Protein AF-A0A9P6LSY3-F1 (afdb_monomer)

Foldseek 3Di:
DDPPDPPDPDDPQFEQELPDPVSDVVCDVVNSVVLQVVWADVLLQDDDPVLVVVLVVLVVCVVVVDDPVRSLVVLVVVCVVCVVCNLLSVLLNLQQAADDPWDQQLRLVVSVQVSLVSNADPPQQKDKDAAWDFQPLQLVSQVVVCVVPVDDRDTDTARIFMDGPNQTQAGEGEAIQPDDPVVLVVQVSVRLVSNVSSQVVLVLLVAGHQFYWHYYGQKTFTWGWDDDPPGIYIYGHDDIAHRDNYPVCVNVCSVGHSSSSNSSSVSSRVSSVVSNVSVVVSVVVVVVVVVVCVVPDPDDPPDDPPPVPPDDDDPDDDDPDDDPPVVVVVVVVVVVVPPD

Solvent-accessible surface area (backbone atoms only — not comparable to full-atom values): 19335 Å² total; per-residue (Å²): 139,78,96,81,78,84,76,82,84,72,50,107,69,48,61,48,49,71,85,37,68,74,52,44,68,73,58,37,73,66,55,48,50,59,46,38,60,70,19,44,41,69,70,32,72,48,78,47,71,69,57,49,53,54,42,49,55,56,52,52,48,51,71,74,66,50,50,71,67,54,52,57,54,48,39,59,56,46,36,68,77,37,61,94,47,27,37,59,46,52,31,62,71,57,48,41,77,79,51,63,99,72,53,51,44,67,54,42,52,51,42,54,50,46,37,52,64,53,36,38,59,92,84,42,48,61,45,80,44,75,47,86,38,70,41,63,43,42,31,54,56,34,41,58,46,16,73,74,64,79,46,88,64,68,70,46,74,36,49,22,41,30,25,38,87,85,41,67,52,40,52,36,55,63,39,38,62,88,55,52,72,66,57,53,52,51,47,50,53,51,45,51,52,48,37,49,33,27,34,64,59,33,48,81,49,76,38,79,53,64,79,35,50,48,30,45,39,60,32,31,40,36,29,20,70,43,79,51,92,91,37,30,34,39,28,55,21,54,80,66,38,51,56,33,58,48,78,83,38,44,62,57,21,58,77,66,23,48,47,35,52,50,37,46,41,50,49,53,38,55,47,26,51,54,50,51,51,34,49,53,51,48,54,50,54,51,50,55,50,52,53,55,48,66,76,65,62,71,97,63,87,75,78,72,78,76,66,80,75,70,81,74,86,75,83,80,71,83,79,80,72,76,76,52,74,69,59,54,51,53,56,58,55,63,62,65,77,76,69,130

Nearest PDB structures (foldseek):
  6m62-assembly1_n  TM=2.404E-01  e=4.780E+00  Saccharomyces cerevisiae S288C

Radius of gyration: 25.9 Å; Cα contacts (8 Å, |Δi|>4): 417; chains: 1; bounding box: 67×59×83 Å

pLDDT: mean 77.37, std 19.93, range [23.41, 96.62]

Mean predicted aligned error: 11.98 Å

Sequence (340 aa):
MPCKLLLSIVALSGIWNLYSSDANNSFGPEKYRSAQDLCLLPHLEEKTPSTVALVQKLLDKLKEGSSLSDLLEFTYELQCECPAQRRNINVLQHMPLNGSKAPSEGDVMLVWGSIFKDGLPLDTRLCLHLGEQGCTATTLSKSMLSEAFDTGATTRKCDCLLTVDGIEVGNFEAKRESTSSIDVAVQLRKNAKINKSILLELKKYGIECPPLLNIHGMTAMVVKITEYDDIWAVGKACSSLVLPIVSEDVKFFLENGVFVLFNLLNEYHEYARKTYNAKRLYEYNNRTKAENAAVNADPTPASILEWERVVLHTPTKPTTRKPSLTQELQKLVAVQDDSD

Structure (mmCIF, N/CA/C/O backbone):
data_AF-A0A9P6LSY3-F1
#
_entry.id   AF-A0A9P6LSY3-F1
#
loop_
_atom_site.group_PDB
_atom_site.id
_atom_site.type_symbol
_atom_site.label_atom_id
_atom_site.label_alt_id
_atom_site.label_comp_id
_atom_site.label_asym_id
_atom_site.label_entity_id
_atom_site.label_seq_id
_atom_site.pdbx_PDB_ins_code
_atom_site.Cartn_x
_atom_site.Cartn_y
_atom_site.Cartn_z
_atom_site.occupancy
_atom_site.B_iso_or_equiv
_atom_site.auth_seq_id
_atom_site.auth_comp_id
_atom_site.auth_asym_id
_atom_site.auth_atom_id
_atom_site.pdbx_PDB_model_num
ATOM 1 N N . MET A 1 1 ? -35.548 -28.398 25.320 1.00 24.16 1 MET A N 1
ATOM 2 C CA . MET A 1 1 ? -35.202 -27.186 26.104 1.00 24.16 1 MET A CA 1
ATOM 3 C C . MET A 1 1 ? -33.881 -27.445 26.832 1.00 24.16 1 MET A C 1
ATOM 5 O O . MET A 1 1 ? -33.613 -28.603 27.106 1.00 24.16 1 MET A O 1
ATOM 9 N N . PRO A 1 2 ? -33.000 -26.449 27.009 1.00 31.77 2 PRO A N 1
ATOM 10 C CA . PRO A 1 2 ? -31.900 -26.196 26.078 1.00 31.77 2 PRO A CA 1
ATOM 11 C C . PRO A 1 2 ? -30.506 -26.391 26.705 1.00 31.77 2 PRO A C 1
ATOM 13 O O . PRO A 1 2 ? -30.224 -25.840 27.761 1.00 31.77 2 PRO A O 1
ATOM 16 N N . CYS A 1 3 ? -29.582 -27.034 25.984 1.00 23.41 3 CYS A N 1
ATOM 17 C CA . CYS A 1 3 ? -28.144 -26.788 26.152 1.00 23.41 3 CYS A CA 1
ATOM 18 C C . CYS A 1 3 ? -27.765 -25.547 25.332 1.00 23.41 3 CYS A C 1
ATOM 20 O O . CYS A 1 3 ? -27.161 -25.630 24.267 1.00 23.41 3 CYS A O 1
ATOM 22 N N . LYS A 1 4 ? -28.190 -24.376 25.816 1.00 32.00 4 LYS A N 1
ATOM 23 C CA . LYS A 1 4 ? -27.549 -23.100 25.488 1.00 32.00 4 LYS A CA 1
ATOM 24 C C . LYS A 1 4 ? -26.404 -22.941 26.479 1.00 32.00 4 LYS A C 1
ATOM 26 O O . LYS A 1 4 ? -26.693 -22.827 27.659 1.00 32.00 4 LYS A O 1
ATOM 31 N N . LEU A 1 5 ? -25.166 -22.993 25.992 1.00 26.34 5 LEU A N 1
ATOM 32 C CA . LEU A 1 5 ? -23.952 -22.324 26.495 1.00 26.34 5 LEU A CA 1
ATOM 33 C C . LEU A 1 5 ? -22.719 -23.058 25.927 1.00 26.34 5 LEU A C 1
ATOM 35 O O . LEU A 1 5 ? -22.004 -23.772 26.621 1.00 26.34 5 LEU A O 1
ATOM 39 N N . LEU A 1 6 ? -22.457 -22.872 24.635 1.00 25.78 6 LEU A N 1
ATOM 40 C CA . LEU A 1 6 ? -21.085 -22.883 24.125 1.00 25.78 6 LEU A CA 1
ATOM 41 C C . LEU A 1 6 ? -20.700 -21.409 24.045 1.00 25.78 6 LEU A C 1
ATOM 43 O O . LEU A 1 6 ? -20.884 -20.756 23.023 1.00 25.78 6 LEU A O 1
ATOM 47 N N . LEU A 1 7 ? -20.331 -20.859 25.207 1.00 25.36 7 LEU A N 1
ATOM 48 C CA . LEU A 1 7 ? -19.872 -19.484 25.342 1.00 25.36 7 LEU A CA 1
ATOM 49 C C . LEU A 1 7 ? -18.566 -19.366 24.555 1.00 25.36 7 LEU A C 1
ATOM 51 O O . LEU A 1 7 ? -17.561 -19.996 24.888 1.00 25.36 7 LEU A O 1
ATOM 55 N N . SER A 1 8 ? -18.638 -18.598 23.478 1.00 24.55 8 SER A N 1
ATOM 56 C CA . SER A 1 8 ? -17.587 -18.309 22.519 1.00 24.55 8 SER A CA 1
ATOM 57 C C . SER A 1 8 ? -16.379 -17.651 23.188 1.00 24.55 8 SER A C 1
ATOM 59 O O . SER A 1 8 ? -16.225 -16.435 23.198 1.00 24.55 8 SER A O 1
ATOM 61 N N . ILE A 1 9 ? -15.474 -18.472 23.715 1.00 30.22 9 ILE A N 1
ATOM 62 C CA . ILE A 1 9 ? -14.069 -18.110 23.906 1.00 30.22 9 ILE A CA 1
ATOM 63 C C . ILE A 1 9 ? -13.416 -18.212 22.524 1.00 30.22 9 ILE A C 1
ATOM 65 O O . ILE A 1 9 ? -12.724 -19.179 22.215 1.00 30.22 9 ILE A O 1
ATOM 69 N N . VAL A 1 10 ? -13.686 -17.249 21.643 1.00 26.39 10 VAL A N 1
ATOM 70 C CA . VAL A 1 10 ? -13.056 -17.198 20.318 1.00 26.39 10 VAL A CA 1
ATOM 71 C C . VAL A 1 10 ? -12.110 -16.004 20.280 1.00 26.39 10 VAL A C 1
ATOM 73 O O . VAL A 1 10 ? -12.425 -14.905 19.854 1.00 26.39 10 VAL A O 1
ATOM 76 N N . ALA A 1 11 ? -10.908 -16.286 20.779 1.00 33.00 11 ALA A N 1
ATOM 77 C CA . ALA A 1 11 ? -9.647 -15.692 20.369 1.00 33.00 11 ALA A CA 1
ATOM 78 C C . ALA A 1 11 ? -9.489 -14.160 20.513 1.00 33.00 11 ALA A C 1
ATOM 80 O O . ALA A 1 11 ? -9.509 -13.407 19.537 1.00 33.00 11 ALA A O 1
ATOM 81 N N . LEU A 1 12 ? -8.954 -13.759 21.673 1.00 38.09 12 LEU A N 1
ATOM 82 C CA . LEU A 1 12 ? -8.062 -12.588 21.843 1.00 38.09 12 LEU A CA 1
ATOM 83 C C . LEU A 1 12 ? -6.766 -12.673 20.977 1.00 38.09 12 LEU A C 1
ATOM 85 O O . LEU A 1 12 ? -5.800 -11.941 21.169 1.00 38.09 12 LEU A O 1
ATOM 89 N N . SER A 1 13 ? -6.752 -13.571 19.986 1.00 47.16 13 SER A N 1
ATOM 90 C CA . SER A 1 13 ? -5.726 -13.858 18.985 1.00 47.16 13 SER A CA 1
ATOM 91 C C . SER A 1 13 ? -6.298 -14.076 17.569 1.00 47.16 13 SER A C 1
ATOM 93 O O . SER A 1 13 ? -5.533 -14.438 16.677 1.00 47.16 13 SER A O 1
ATOM 95 N N . GLY A 1 14 ? -7.607 -13.869 17.345 1.00 56.41 14 GLY A N 1
ATOM 96 C CA . GLY A 1 14 ? -8.364 -14.368 16.186 1.00 56.41 14 GLY A CA 1
ATOM 97 C C . GLY A 1 14 ? -8.097 -13.638 14.875 1.00 56.41 14 GLY A C 1
ATOM 98 O O . GLY A 1 14 ? -8.972 -12.943 14.367 1.00 56.41 14 GLY A O 1
ATOM 99 N N . ILE A 1 15 ? -6.874 -13.748 14.366 1.00 57.16 15 ILE A N 1
ATOM 100 C CA . ILE A 1 15 ? -6.579 -13.534 12.956 1.00 57.16 15 ILE A CA 1
ATOM 101 C C . ILE A 1 15 ? -6.412 -14.902 12.323 1.00 57.16 15 ILE A C 1
ATOM 103 O O . ILE A 1 15 ? -5.476 -15.636 12.651 1.00 57.16 15 ILE A O 1
ATOM 107 N N . TRP A 1 16 ? -7.312 -15.224 11.408 1.00 59.59 16 TRP A N 1
ATOM 108 C CA . TRP A 1 16 ? -7.182 -16.371 10.544 1.00 59.59 16 TRP A CA 1
ATOM 109 C C . TRP A 1 16 ? -6.247 -16.043 9.393 1.00 59.59 16 TRP A C 1
ATOM 111 O O . TRP A 1 16 ? -6.527 -15.216 8.524 1.00 59.59 16 TRP A O 1
ATOM 121 N N . ASN A 1 17 ? -5.091 -16.691 9.427 1.00 65.12 17 ASN A N 1
ATOM 122 C CA . ASN A 1 17 ? -4.094 -16.573 8.387 1.00 65.12 17 ASN A CA 1
ATOM 123 C C . ASN A 1 17 ? -4.459 -17.531 7.244 1.00 65.12 17 ASN A C 1
ATOM 125 O O . ASN A 1 17 ? -4.178 -18.724 7.358 1.00 65.12 17 ASN A O 1
ATOM 129 N N . LEU A 1 18 ? -5.027 -17.019 6.144 1.00 60.34 18 LEU A N 1
ATOM 130 C CA . LEU A 1 18 ? -5.431 -17.831 4.979 1.00 60.34 18 LEU A CA 1
ATOM 131 C C . LEU A 1 18 ? -4.240 -18.498 4.258 1.00 60.34 18 LEU A C 1
ATOM 133 O O . LEU A 1 18 ? -4.411 -19.325 3.360 1.00 60.34 18 LEU A O 1
ATOM 137 N N . TYR A 1 19 ? -3.018 -18.167 4.669 1.00 63.66 19 TYR A N 1
ATOM 138 C CA . TYR A 1 19 ? -1.778 -18.744 4.166 1.00 63.66 19 TYR A CA 1
ATOM 139 C C . TYR A 1 19 ? -1.307 -19.966 4.976 1.00 63.66 19 TYR A C 1
ATOM 141 O O . TYR A 1 19 ? -0.320 -20.595 4.607 1.00 63.66 19 TYR A O 1
ATOM 149 N N . SER A 1 20 ? -1.965 -20.305 6.092 1.00 68.19 20 SER A N 1
ATOM 150 C CA . SER A 1 20 ? -1.599 -21.447 6.939 1.00 68.19 20 SER A CA 1
ATOM 151 C C . SER A 1 20 ? -2.435 -22.676 6.592 1.00 68.19 20 SER A C 1
ATOM 153 O O . SER A 1 20 ? -3.652 -22.657 6.750 1.00 68.19 20 SER A O 1
ATOM 155 N N . SER A 1 21 ? -1.779 -23.768 6.189 1.00 67.06 21 SER A N 1
ATOM 156 C CA . SER A 1 21 ? -2.434 -25.058 5.916 1.00 67.06 21 SER A CA 1
ATOM 157 C C . SER A 1 21 ? -3.263 -25.558 7.101 1.00 67.06 21 SER A C 1
ATOM 159 O O . SER A 1 21 ? -4.410 -25.960 6.929 1.00 67.06 21 SER A O 1
ATOM 161 N N . ASP A 1 22 ? -2.707 -25.478 8.310 1.00 67.75 22 ASP A N 1
ATOM 162 C CA . ASP A 1 22 ? -3.343 -25.986 9.531 1.00 67.75 22 ASP A CA 1
ATOM 163 C C . ASP A 1 22 ? -4.582 -25.168 9.905 1.00 67.75 22 ASP A C 1
ATOM 165 O O . ASP A 1 22 ? -5.608 -25.724 10.310 1.00 67.75 22 ASP A O 1
ATOM 169 N N . ALA A 1 23 ? -4.504 -23.845 9.710 1.00 66.50 23 ALA A N 1
ATOM 170 C CA . ALA A 1 23 ? -5.662 -22.975 9.820 1.00 66.50 23 ALA A CA 1
ATOM 171 C C . ALA A 1 23 ? -6.695 -23.390 8.763 1.00 66.50 23 ALA A C 1
ATOM 173 O O . ALA A 1 23 ? -7.798 -23.790 9.102 1.00 66.50 23 ALA A O 1
ATOM 174 N N . ASN A 1 24 ? -6.335 -23.438 7.485 1.00 65.12 24 ASN A N 1
ATOM 175 C CA . ASN A 1 24 ? -7.279 -23.739 6.403 1.00 65.12 24 ASN A CA 1
ATOM 176 C C . ASN A 1 24 ? -8.039 -25.067 6.600 1.00 65.12 24 ASN A C 1
ATOM 178 O O . ASN A 1 24 ? -9.248 -25.112 6.373 1.00 65.12 24 ASN A O 1
ATOM 182 N N . ASN A 1 25 ? -7.377 -26.107 7.119 1.00 69.31 25 ASN A N 1
ATOM 183 C CA . ASN A 1 25 ? -8.006 -27.394 7.439 1.00 69.31 25 ASN A CA 1
ATOM 184 C C . ASN A 1 25 ? -9.109 -27.284 8.506 1.00 69.31 25 ASN A C 1
ATOM 186 O O . ASN A 1 25 ? -10.135 -27.953 8.409 1.00 69.31 25 ASN A O 1
ATOM 190 N N . SER A 1 26 ? -8.917 -26.426 9.509 1.00 71.06 26 SER A N 1
ATOM 191 C CA . SER A 1 26 ? -9.869 -26.229 10.612 1.00 71.06 26 SER A CA 1
ATOM 192 C C . SER A 1 26 ? -11.011 -25.271 10.252 1.00 71.06 26 SER A C 1
ATOM 194 O O . SER A 1 26 ? -12.055 -25.284 10.899 1.00 71.06 26 SER A O 1
ATOM 196 N N . PHE A 1 27 ? -10.818 -24.424 9.235 1.00 75.44 27 PHE A N 1
ATOM 197 C CA . PHE A 1 27 ? -11.804 -23.417 8.828 1.00 75.44 27 PHE A CA 1
ATOM 198 C C . PHE A 1 27 ? -12.917 -24.003 7.962 1.00 75.44 27 PHE A C 1
ATOM 200 O O . PHE A 1 27 ? -14.026 -23.472 7.911 1.00 75.44 27 PHE A O 1
ATOM 207 N N . GLY A 1 28 ? -12.606 -25.107 7.286 1.00 80.19 28 GLY A N 1
ATOM 208 C CA . GLY A 1 28 ? -13.439 -25.676 6.244 1.00 80.19 28 GLY A CA 1
ATOM 209 C C . GLY A 1 28 ? -13.239 -24.957 4.900 1.00 80.19 28 GLY A C 1
ATOM 210 O O . GLY A 1 28 ? -13.032 -23.741 4.852 1.00 80.19 28 GLY A O 1
ATOM 211 N N . PRO A 1 29 ? -13.314 -25.695 3.780 1.00 82.06 29 PRO A N 1
ATOM 212 C CA . PRO A 1 29 ? -12.995 -25.171 2.451 1.00 82.06 29 PRO A CA 1
ATOM 213 C C . PRO A 1 29 ? -13.970 -24.089 1.968 1.00 82.06 29 PRO A C 1
ATOM 215 O O . PRO A 1 29 ? -13.572 -23.205 1.217 1.00 82.06 29 PRO A O 1
ATOM 218 N N . GLU A 1 30 ? -15.234 -24.141 2.390 1.00 86.44 30 GLU A N 1
ATOM 219 C CA . GLU A 1 30 ? -16.253 -23.159 2.004 1.00 86.44 30 GLU A CA 1
ATOM 220 C C . GLU A 1 30 ? -15.997 -21.797 2.656 1.00 86.44 30 GLU A C 1
ATOM 222 O O . GLU A 1 30 ? -15.836 -20.803 1.954 1.00 86.44 30 GLU A O 1
ATOM 227 N N . LYS A 1 31 ? -15.849 -21.760 3.988 1.00 83.81 31 LYS A N 1
ATOM 228 C CA . LYS A 1 31 ? -15.528 -20.525 4.719 1.00 83.81 31 LYS A CA 1
ATOM 229 C C . LYS A 1 31 ? -14.202 -19.930 4.263 1.00 83.81 31 LYS A C 1
ATOM 231 O O . LYS A 1 31 ? -14.090 -18.716 4.136 1.00 83.81 31 LYS A O 1
ATOM 236 N N . TYR A 1 32 ? -13.216 -20.783 3.977 1.00 81.00 32 TYR A N 1
ATOM 237 C CA . TYR A 1 32 ? -11.932 -20.363 3.421 1.00 81.00 32 TYR A CA 1
ATOM 238 C C . TYR A 1 32 ? -12.092 -19.573 2.121 1.00 81.00 32 TYR A C 1
ATOM 240 O O . TYR A 1 32 ? -11.543 -18.479 2.016 1.00 81.00 32 TYR A O 1
ATOM 248 N N . ARG A 1 33 ? -12.873 -20.095 1.166 1.00 86.31 33 ARG A N 1
ATOM 249 C CA . ARG A 1 33 ? -13.134 -19.413 -0.109 1.00 86.31 33 ARG A CA 1
ATOM 250 C C . ARG A 1 33 ? -13.882 -18.101 0.104 1.00 86.31 33 ARG A C 1
ATOM 252 O O . ARG A 1 33 ? -13.415 -17.076 -0.366 1.00 86.31 33 ARG A O 1
ATOM 259 N N . SER A 1 34 ? -14.948 -18.106 0.903 1.00 88.38 34 SER A N 1
ATOM 260 C CA . SER A 1 34 ? -15.715 -16.889 1.201 1.00 88.38 34 SER A CA 1
ATOM 261 C C . SER A 1 34 ? -14.855 -15.790 1.839 1.00 88.38 34 SER A C 1
ATOM 263 O O . SER A 1 34 ? -14.936 -14.630 1.447 1.00 88.38 34 SER A O 1
ATOM 265 N N . ALA A 1 35 ? -13.994 -16.143 2.798 1.00 85.62 35 ALA A N 1
ATOM 266 C CA . ALA A 1 35 ? -13.074 -15.193 3.419 1.00 85.62 35 ALA A CA 1
ATOM 267 C C . ALA A 1 35 ? -11.990 -14.707 2.443 1.00 85.62 35 ALA A C 1
ATOM 269 O O . ALA A 1 35 ? -11.605 -13.539 2.483 1.00 85.62 35 ALA A O 1
ATOM 270 N N . GLN A 1 36 ? -11.503 -15.584 1.561 1.00 87.25 36 GLN A N 1
ATOM 271 C CA . GLN A 1 36 ? -10.555 -15.219 0.513 1.00 87.25 36 GLN A CA 1
ATOM 272 C C . GLN A 1 36 ? -11.172 -14.220 -0.471 1.00 87.25 36 GLN A C 1
ATOM 274 O O . GLN A 1 36 ? -10.529 -13.219 -0.779 1.00 87.25 36 GLN A O 1
ATOM 279 N N . ASP A 1 37 ? -12.413 -14.445 -0.898 1.00 90.81 37 ASP A N 1
ATOM 280 C CA . ASP A 1 37 ? -13.116 -13.577 -1.845 1.00 90.81 37 ASP A CA 1
ATOM 281 C C . ASP A 1 37 ? -13.307 -12.156 -1.288 1.00 90.81 37 ASP A C 1
ATOM 283 O O . ASP A 1 37 ? -13.154 -11.180 -2.018 1.00 90.81 37 ASP A O 1
ATOM 287 N N . LEU A 1 38 ? -13.535 -12.008 0.023 1.00 91.44 38 LEU A N 1
ATOM 288 C CA . LEU A 1 38 ? -13.615 -10.695 0.684 1.00 91.44 38 LEU A CA 1
ATOM 289 C C . LEU A 1 38 ? -12.272 -9.954 0.758 1.00 91.44 38 LEU A C 1
ATOM 291 O O . LEU A 1 38 ? -12.240 -8.719 0.873 1.00 91.44 38 LEU A O 1
ATOM 295 N N . CYS A 1 39 ? -11.162 -10.695 0.729 1.00 92.94 39 CYS A N 1
ATOM 296 C CA . CYS A 1 39 ? -9.825 -10.119 0.703 1.00 92.94 39 CYS A CA 1
ATOM 297 C C . CYS A 1 39 ? -9.440 -9.603 -0.689 1.00 92.94 39 CYS A C 1
ATOM 299 O O . CYS A 1 39 ? -8.605 -8.702 -0.758 1.00 92.94 39 CYS A O 1
ATOM 301 N N . LEU A 1 40 ? -10.029 -10.137 -1.764 1.00 94.44 40 LEU A N 1
ATOM 302 C CA . LEU A 1 40 ? -9.688 -9.760 -3.135 1.00 94.44 40 LEU A CA 1
ATOM 303 C C . LEU A 1 40 ? -10.069 -8.307 -3.440 1.00 94.44 40 LEU A C 1
ATOM 305 O O . LEU A 1 40 ? -11.126 -7.814 -3.048 1.00 94.44 40 LEU A O 1
ATOM 309 N N . LEU A 1 41 ? -9.201 -7.641 -4.196 1.00 96.19 41 LEU A N 1
ATOM 310 C CA . LEU A 1 41 ? -9.395 -6.310 -4.762 1.00 96.19 41 LEU A CA 1
ATOM 311 C C . LEU A 1 41 ? -9.129 -6.392 -6.273 1.00 96.19 41 LEU A C 1
ATOM 313 O O . LEU A 1 41 ? -8.042 -6.029 -6.728 1.00 96.19 41 LEU A O 1
ATOM 317 N N . PRO A 1 42 ? -10.094 -6.908 -7.061 1.00 94.88 42 PRO A N 1
ATOM 318 C CA . PRO A 1 42 ? -9.897 -7.181 -8.486 1.00 94.88 42 PRO A CA 1
ATOM 319 C C . PRO A 1 42 ? -9.518 -5.940 -9.297 1.00 94.88 42 PRO A C 1
ATOM 321 O O . PRO A 1 42 ? -8.771 -6.039 -10.268 1.00 94.88 42 PRO A O 1
ATOM 324 N N . HIS A 1 43 ? -9.974 -4.761 -8.864 1.00 95.62 43 HIS A N 1
ATOM 325 C CA . HIS A 1 43 ? -9.668 -3.490 -9.516 1.00 95.62 43 HIS A CA 1
ATOM 326 C C . HIS A 1 43 ? -8.175 -3.146 -9.495 1.00 95.62 43 HIS A C 1
ATOM 328 O O . HIS A 1 43 ? -7.716 -2.366 -10.324 1.00 95.62 43 HIS A O 1
ATOM 334 N N . LEU A 1 44 ? -7.387 -3.751 -8.597 1.00 96.38 44 LEU A N 1
ATOM 335 C CA . LEU A 1 44 ? -5.933 -3.601 -8.621 1.00 96.38 44 LEU A CA 1
ATOM 336 C C . LEU A 1 44 ? -5.311 -4.244 -9.867 1.00 96.38 44 LEU A C 1
ATOM 338 O O . LEU A 1 44 ? -4.297 -3.758 -10.352 1.00 96.38 44 LEU A O 1
ATOM 342 N N . GLU A 1 45 ? -5.923 -5.280 -10.435 1.00 95.50 45 GLU A N 1
ATOM 343 C CA . GLU A 1 45 ? -5.411 -5.987 -11.617 1.00 95.50 45 GLU A CA 1
ATOM 344 C C . GLU A 1 45 ? -6.004 -5.458 -12.935 1.00 95.50 45 GLU A C 1
ATOM 346 O O . GLU A 1 45 ? -5.653 -5.932 -14.019 1.00 95.50 45 GLU A O 1
ATOM 351 N N . GLU A 1 46 ? -6.880 -4.452 -12.871 1.00 95.25 46 GLU A N 1
ATOM 352 C CA . GLU A 1 46 ? -7.523 -3.881 -14.050 1.00 95.25 46 GLU A CA 1
ATOM 353 C C . GLU A 1 46 ? -6.533 -3.130 -14.949 1.00 95.25 46 GLU A C 1
ATOM 355 O O . GLU A 1 46 ? -5.794 -2.232 -14.532 1.00 95.25 46 GLU A O 1
ATOM 360 N N . LYS A 1 47 ? -6.566 -3.463 -16.241 1.00 94.62 47 LYS A N 1
ATOM 361 C CA . LYS A 1 47 ? -5.769 -2.796 -17.271 1.00 94.62 47 LYS A CA 1
ATOM 362 C C . LYS A 1 47 ? -6.593 -1.691 -17.923 1.00 94.62 47 LYS A C 1
ATOM 364 O O . LYS A 1 47 ? -7.408 -1.951 -18.805 1.00 94.62 47 LYS A O 1
ATOM 369 N N . THR A 1 48 ? -6.370 -0.445 -17.509 1.00 92.62 48 THR A N 1
ATOM 370 C CA . THR A 1 48 ? -7.045 0.702 -18.137 1.00 92.62 48 THR A CA 1
ATOM 371 C C . THR A 1 48 ? -6.489 0.969 -19.544 1.00 92.62 48 THR A C 1
ATOM 373 O O . THR A 1 48 ? -5.291 0.766 -19.771 1.00 92.62 48 THR A O 1
ATOM 376 N N . PRO A 1 49 ? -7.294 1.492 -20.490 1.00 93.88 49 PRO A N 1
ATOM 377 C CA . PRO A 1 49 ? -6.809 1.829 -21.831 1.00 93.88 49 PRO A CA 1
ATOM 378 C C . PRO A 1 49 ? -5.608 2.784 -21.825 1.00 93.88 49 PRO A C 1
ATOM 380 O O . PRO A 1 49 ? -4.674 2.607 -22.606 1.00 93.88 49 PRO A O 1
ATOM 383 N N . SER A 1 50 ? -5.590 3.763 -20.911 1.00 91.69 50 SER A N 1
ATOM 384 C CA . SER A 1 50 ? -4.471 4.701 -20.768 1.00 91.69 50 SER A 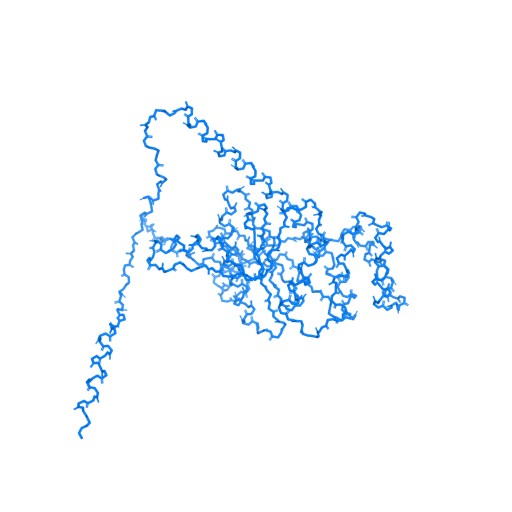CA 1
ATOM 385 C C . SER A 1 50 ? -3.188 4.017 -20.312 1.00 91.69 50 SER A C 1
ATOM 387 O O . SER A 1 50 ? -2.120 4.304 -20.851 1.00 91.69 50 SER A O 1
ATOM 389 N N . THR A 1 51 ? -3.275 3.095 -19.349 1.00 92.06 51 THR A N 1
ATOM 390 C CA . THR A 1 51 ? -2.094 2.366 -18.879 1.00 92.06 51 THR A CA 1
ATOM 391 C C . THR A 1 51 ? -1.618 1.377 -19.935 1.00 92.06 51 THR A C 1
ATOM 393 O O . THR A 1 51 ? -0.419 1.272 -20.156 1.00 92.06 51 THR A O 1
ATOM 396 N N . VAL A 1 52 ? -2.530 0.702 -20.645 1.00 94.88 52 VAL A N 1
ATOM 397 C CA . VAL A 1 52 ? -2.171 -0.212 -21.743 1.00 94.88 52 VAL A CA 1
ATOM 398 C C . VAL A 1 52 ? -1.430 0.535 -22.847 1.00 94.88 52 VAL A C 1
ATOM 400 O O . VAL A 1 52 ? -0.385 0.068 -23.288 1.00 94.88 52 VAL A O 1
ATOM 403 N N . ALA A 1 53 ? -1.912 1.714 -23.248 1.00 94.31 53 ALA A N 1
ATOM 404 C CA . ALA A 1 53 ? -1.240 2.534 -24.253 1.00 94.31 53 ALA A CA 1
ATOM 405 C C . ALA A 1 53 ? 0.167 2.970 -23.804 1.00 94.31 53 ALA A C 1
ATOM 407 O O . ALA A 1 53 ? 1.113 2.883 -24.584 1.00 94.31 53 ALA A O 1
ATOM 408 N N . LEU A 1 54 ? 0.321 3.396 -22.544 1.00 94.56 54 LEU A N 1
ATOM 409 C CA . LEU A 1 54 ? 1.623 3.759 -21.974 1.00 94.56 54 LEU A CA 1
ATOM 410 C C . LEU A 1 54 ? 2.590 2.565 -21.952 1.00 94.56 54 LEU A C 1
ATOM 412 O O . LEU A 1 54 ? 3.732 2.679 -22.391 1.00 94.56 54 LEU A O 1
ATOM 416 N N . VAL A 1 55 ? 2.126 1.414 -21.466 1.00 94.31 55 VAL A N 1
ATOM 417 C CA . VAL A 1 55 ? 2.918 0.181 -21.397 1.00 94.31 55 VAL A CA 1
ATOM 418 C C . VAL A 1 55 ? 3.318 -0.291 -22.787 1.00 94.31 55 VAL A C 1
ATOM 420 O O . VAL A 1 55 ? 4.461 -0.691 -22.980 1.00 94.31 55 VAL A O 1
ATOM 423 N N . GLN A 1 56 ? 2.423 -0.189 -23.770 1.00 95.75 56 GLN A N 1
ATOM 424 C CA . GLN A 1 56 ? 2.724 -0.575 -25.143 1.00 95.75 56 GLN A CA 1
ATOM 425 C C . GLN A 1 56 ? 3.878 0.254 -25.722 1.00 95.75 56 GLN A C 1
ATOM 427 O O . GLN A 1 56 ? 4.797 -0.328 -26.289 1.00 95.75 56 GLN A O 1
ATOM 432 N N . LYS A 1 57 ? 3.901 1.575 -25.486 1.00 94.88 57 LYS A N 1
ATOM 433 C CA . LYS A 1 57 ? 5.027 2.437 -25.893 1.00 94.88 57 LYS A CA 1
ATOM 434 C C . LYS A 1 57 ? 6.357 1.988 -25.277 1.00 94.88 57 LYS A C 1
ATOM 436 O O . LYS A 1 57 ? 7.363 1.915 -25.974 1.00 94.88 57 LYS A O 1
ATOM 441 N N . LEU A 1 58 ? 6.362 1.654 -23.984 1.00 93.31 58 LEU A N 1
ATOM 442 C CA . LEU A 1 58 ? 7.560 1.167 -23.284 1.00 93.31 58 LEU A CA 1
ATOM 443 C C . LEU A 1 58 ? 8.017 -0.204 -23.810 1.00 93.31 58 LEU A C 1
ATOM 445 O O . LEU A 1 58 ? 9.210 -0.437 -23.997 1.00 93.31 58 LEU A O 1
ATOM 449 N N . LEU A 1 59 ? 7.075 -1.110 -24.082 1.00 93.69 59 LEU A N 1
ATOM 450 C CA . LEU A 1 59 ? 7.369 -2.428 -24.644 1.00 93.69 59 LEU A CA 1
ATOM 451 C C . LEU A 1 59 ? 7.899 -2.339 -26.076 1.00 93.69 59 LEU A C 1
ATOM 453 O O . LEU A 1 59 ? 8.799 -3.096 -26.432 1.00 93.69 59 LEU A O 1
ATOM 457 N N . ASP A 1 60 ? 7.371 -1.434 -26.897 1.00 94.31 60 ASP A N 1
ATOM 458 C CA . ASP A 1 60 ? 7.872 -1.228 -28.256 1.00 94.31 60 ASP A CA 1
ATOM 459 C C . ASP A 1 60 ? 9.288 -0.648 -28.233 1.00 94.31 60 ASP A C 1
ATOM 461 O O . ASP A 1 60 ? 10.153 -1.154 -28.947 1.00 94.31 60 ASP A O 1
ATOM 465 N N . LYS A 1 61 ? 9.579 0.267 -27.297 1.00 92.62 61 LYS A N 1
ATOM 466 C CA . LYS A 1 61 ? 10.943 0.760 -27.075 1.00 92.62 61 LYS A CA 1
ATOM 467 C C . LYS A 1 61 ? 11.924 -0.359 -26.710 1.00 92.62 61 LYS A C 1
ATOM 469 O O . LYS A 1 61 ? 13.045 -0.388 -27.216 1.00 92.62 61 LYS A O 1
ATOM 474 N N . LEU A 1 62 ? 11.503 -1.319 -25.883 1.00 89.06 62 LEU A N 1
ATOM 475 C CA . LEU A 1 62 ? 12.306 -2.505 -25.559 1.00 89.06 62 LEU A CA 1
ATOM 476 C C . LEU A 1 62 ? 12.528 -3.426 -26.770 1.00 89.06 62 LEU A C 1
ATOM 478 O O . LEU A 1 62 ? 13.615 -3.980 -26.926 1.00 89.06 62 LEU A O 1
ATOM 482 N N . LYS A 1 63 ? 11.527 -3.594 -27.645 1.00 89.69 63 LYS A N 1
ATOM 483 C CA . LYS A 1 63 ? 11.648 -4.428 -28.859 1.00 89.69 63 LYS A CA 1
ATOM 484 C C . LYS A 1 63 ? 12.650 -3.873 -29.869 1.00 89.69 63 LYS A C 1
ATOM 486 O O . LYS A 1 63 ? 13.227 -4.656 -30.617 1.00 89.69 63 LYS A O 1
ATOM 491 N N . GLU A 1 64 ? 12.877 -2.562 -29.875 1.00 91.06 64 GLU A N 1
ATOM 492 C CA . GLU A 1 64 ? 13.916 -1.911 -30.689 1.00 91.06 64 GLU A CA 1
ATOM 493 C C . GLU A 1 64 ? 15.346 -2.298 -30.262 1.00 91.06 64 GLU A C 1
ATOM 495 O O . GLU A 1 64 ? 16.307 -1.920 -30.927 1.00 91.06 64 GLU A O 1
ATOM 500 N N . GLY A 1 65 ? 15.507 -3.055 -29.169 1.00 84.19 65 GLY A N 1
ATOM 501 C CA . GLY A 1 65 ? 16.814 -3.389 -28.605 1.00 84.19 65 GLY A CA 1
ATOM 502 C C . GLY A 1 65 ? 17.418 -2.248 -27.788 1.00 84.19 65 GLY A C 1
ATOM 503 O O . GLY A 1 65 ? 18.621 -2.258 -27.535 1.00 84.19 65 GLY A O 1
ATOM 504 N N . SER A 1 66 ? 16.594 -1.271 -27.388 1.00 84.31 66 SER A N 1
ATOM 505 C CA . SER A 1 66 ? 17.006 -0.148 -26.546 1.00 84.31 66 SER A CA 1
ATOM 506 C C . SER A 1 66 ? 17.611 -0.649 -25.239 1.00 84.31 66 SER A C 1
ATOM 508 O O . SER A 1 66 ? 17.106 -1.594 -24.624 1.00 84.31 66 SER A O 1
ATOM 510 N N . SER A 1 67 ? 18.682 0.004 -24.793 1.00 85.38 67 SER A N 1
ATOM 511 C CA . SER A 1 67 ? 19.243 -0.273 -23.480 1.00 85.38 67 SER A CA 1
ATOM 512 C C . SER A 1 67 ? 18.282 0.180 -22.378 1.00 85.38 67 SER A C 1
ATOM 514 O O . SER A 1 67 ? 17.339 0.945 -22.585 1.00 85.38 67 SER A O 1
ATOM 516 N N . LEU A 1 68 ? 18.548 -0.270 -21.158 1.00 81.75 68 LEU A N 1
ATOM 517 C CA . LEU A 1 68 ? 17.789 0.151 -19.988 1.00 81.75 68 LEU A CA 1
ATOM 518 C C . LEU A 1 68 ? 17.904 1.655 -19.710 1.00 81.75 68 LEU A C 1
ATOM 520 O O . LEU A 1 68 ? 16.938 2.277 -19.272 1.00 81.75 68 LEU A O 1
ATOM 524 N N . SER A 1 69 ? 19.076 2.233 -19.988 1.00 84.44 69 SER A N 1
ATOM 525 C CA . SER A 1 69 ? 19.297 3.676 -19.885 1.00 84.44 69 SER A CA 1
ATOM 526 C C . SER A 1 69 ? 18.403 4.423 -20.868 1.00 84.44 69 SER A C 1
ATOM 528 O O . SER A 1 69 ? 17.746 5.381 -20.476 1.00 84.44 69 SER A O 1
ATOM 530 N N . ASP A 1 70 ? 18.307 3.931 -22.104 1.00 87.69 70 ASP A N 1
ATOM 531 C CA . ASP A 1 70 ? 17.456 4.527 -23.137 1.00 87.69 70 ASP A CA 1
ATOM 532 C C . ASP A 1 70 ? 15.972 4.423 -22.759 1.00 87.69 70 ASP A C 1
ATOM 534 O O . ASP A 1 70 ? 15.198 5.340 -23.014 1.00 87.69 70 ASP A O 1
ATOM 538 N N . LEU A 1 71 ? 15.559 3.321 -22.119 1.00 87.75 71 LEU A N 1
ATOM 539 C CA . LEU A 1 71 ? 14.189 3.168 -21.625 1.00 87.75 71 LEU A CA 1
ATOM 540 C C . LEU A 1 71 ? 13.878 4.168 -20.504 1.00 87.75 71 LEU A C 1
ATOM 542 O O . LEU A 1 71 ? 12.800 4.762 -20.496 1.00 87.75 71 LEU A O 1
ATOM 546 N N . LEU A 1 72 ? 14.806 4.359 -19.562 1.00 86.69 72 LEU A N 1
ATOM 547 C CA . LEU A 1 72 ? 14.661 5.347 -18.493 1.00 86.69 72 LEU A CA 1
ATOM 548 C C . LEU A 1 72 ? 14.651 6.771 -19.047 1.00 86.69 72 LEU A C 1
ATOM 550 O O . LEU A 1 72 ? 13.829 7.577 -18.618 1.00 86.69 72 LEU A O 1
ATOM 554 N N . GLU A 1 73 ? 15.497 7.076 -20.026 1.00 89.19 73 GLU A N 1
ATOM 555 C CA . GLU A 1 73 ? 15.489 8.371 -20.703 1.00 89.19 73 GLU A CA 1
ATOM 556 C C . GLU A 1 73 ? 14.157 8.611 -21.424 1.00 89.19 73 GLU A C 1
ATOM 558 O O . GLU A 1 73 ? 13.523 9.652 -21.243 1.00 89.19 73 GLU A O 1
ATOM 563 N N . PHE A 1 74 ? 13.647 7.587 -22.110 1.00 92.88 74 PHE A N 1
ATOM 564 C CA . PHE A 1 74 ? 12.343 7.619 -22.766 1.00 92.88 74 PHE A CA 1
ATOM 565 C C . PHE A 1 74 ? 11.185 7.889 -21.789 1.00 92.88 74 PHE A C 1
ATOM 567 O O . PHE A 1 74 ? 10.179 8.491 -22.169 1.00 92.88 74 PHE A O 1
ATOM 574 N N . THR A 1 75 ? 11.313 7.536 -20.501 1.00 91.69 75 THR A N 1
ATOM 575 C CA . THR A 1 75 ? 10.290 7.917 -19.511 1.00 91.69 75 THR A CA 1
ATOM 576 C C . THR A 1 75 ? 10.142 9.435 -19.369 1.00 91.69 75 THR A C 1
ATOM 578 O O . THR A 1 75 ? 9.021 9.901 -19.173 1.00 91.69 75 THR A O 1
ATOM 581 N N . TYR A 1 76 ? 11.208 10.227 -19.530 1.00 90.25 76 TYR A N 1
ATOM 582 C CA . TYR A 1 76 ? 11.109 11.691 -19.488 1.00 90.25 76 TYR A CA 1
ATOM 583 C C . TYR A 1 76 ? 10.341 12.250 -20.689 1.00 90.25 76 TYR A C 1
ATOM 585 O O . TYR A 1 76 ? 9.531 13.164 -20.529 1.00 90.25 76 TYR A O 1
ATOM 593 N N . GLU A 1 77 ? 10.526 11.671 -21.877 1.00 91.81 77 GLU A N 1
ATOM 594 C CA . GLU A 1 77 ? 9.737 12.026 -23.063 1.00 91.81 77 GLU A CA 1
ATOM 595 C C . GLU A 1 77 ? 8.249 11.729 -22.824 1.00 91.81 77 GLU A C 1
ATOM 597 O O . GLU A 1 77 ? 7.383 12.592 -23.007 1.00 91.81 77 GLU A O 1
ATOM 602 N N . LEU A 1 78 ? 7.943 10.547 -22.280 1.00 93.12 78 LEU A N 1
ATOM 603 C CA . LEU A 1 78 ? 6.573 10.144 -21.964 1.00 93.12 78 LEU A CA 1
ATOM 604 C C . LEU A 1 78 ? 5.902 11.044 -20.914 1.00 93.12 78 LEU A C 1
ATOM 606 O O . LEU A 1 78 ? 4.691 11.262 -20.987 1.00 93.12 78 LEU A O 1
ATOM 610 N N . GLN A 1 79 ? 6.646 11.603 -19.953 1.00 91.06 79 GLN A N 1
ATOM 611 C CA . GLN A 1 79 ? 6.104 12.558 -18.969 1.00 91.06 79 GLN A CA 1
ATOM 612 C C . GLN A 1 79 ? 5.590 13.856 -19.612 1.00 91.06 79 GLN A C 1
ATOM 614 O O . GLN A 1 79 ? 4.700 14.518 -19.051 1.00 91.06 79 GLN A O 1
ATOM 619 N N . CYS A 1 80 ? 6.160 14.235 -20.758 1.00 89.94 80 CYS A N 1
ATOM 620 C CA . CYS A 1 80 ? 5.721 15.371 -21.561 1.00 89.94 80 CYS A CA 1
ATOM 621 C C . CYS A 1 80 ? 4.506 15.005 -22.419 1.00 89.94 80 CYS A C 1
ATOM 623 O O . CYS A 1 80 ? 3.540 15.765 -22.454 1.00 89.94 80 CYS A O 1
ATOM 625 N N . GLU A 1 81 ? 4.518 13.830 -23.052 1.00 91.31 81 GLU A N 1
ATOM 626 C CA . GLU A 1 81 ? 3.415 13.361 -23.902 1.00 91.31 81 GLU A CA 1
ATOM 627 C C . GLU A 1 81 ? 2.143 13.015 -23.118 1.00 91.31 81 GLU A C 1
ATOM 629 O O . GLU A 1 81 ? 1.028 13.198 -23.606 1.00 91.31 81 GLU A O 1
ATOM 634 N N . CYS A 1 82 ? 2.302 12.484 -21.905 1.00 90.94 82 CYS A N 1
ATOM 635 C CA . CYS A 1 82 ? 1.219 11.946 -21.086 1.00 90.94 82 CYS A CA 1
ATOM 636 C C . CYS A 1 82 ? 1.166 12.647 -19.716 1.00 90.94 82 CYS A C 1
ATOM 638 O O . CYS A 1 82 ? 1.354 11.996 -18.684 1.00 90.94 82 CYS A O 1
ATOM 640 N N . PRO A 1 83 ? 0.873 13.963 -19.648 1.00 88.56 83 PRO A N 1
ATOM 641 C CA . PRO A 1 83 ? 0.945 14.732 -18.401 1.00 88.56 83 PRO A CA 1
ATOM 642 C C . PRO A 1 83 ? 0.011 14.196 -17.306 1.00 88.56 83 PRO A C 1
ATOM 644 O O . PRO A 1 83 ? 0.359 14.237 -16.127 1.00 88.56 83 PRO A O 1
ATOM 647 N N . ALA A 1 84 ? -1.136 13.623 -17.684 1.00 87.06 84 ALA A N 1
ATOM 648 C CA . ALA A 1 84 ? -2.065 12.981 -16.752 1.00 87.06 84 ALA A CA 1
ATOM 649 C C . ALA A 1 84 ? -1.482 11.724 -16.074 1.00 87.06 84 ALA A C 1
ATOM 651 O O . ALA A 1 84 ? -1.913 11.359 -14.986 1.00 87.06 84 ALA A O 1
ATOM 652 N N . GLN A 1 85 ? -0.495 11.074 -16.697 1.00 88.81 85 GLN A N 1
ATOM 653 C CA . GLN A 1 85 ? 0.189 9.882 -16.186 1.00 88.81 85 GLN A CA 1
ATOM 654 C C . GLN A 1 85 ? 1.579 10.208 -15.624 1.00 88.81 85 GLN A C 1
ATOM 656 O O . GLN A 1 85 ? 2.310 9.296 -15.252 1.00 88.81 85 GLN A O 1
ATOM 661 N N . ARG A 1 86 ? 1.964 11.489 -15.534 1.00 90.38 86 ARG A N 1
ATOM 662 C CA . ARG A 1 86 ? 3.332 11.899 -15.184 1.00 90.38 86 ARG A CA 1
ATOM 663 C C . ARG A 1 86 ? 3.852 11.236 -13.909 1.00 90.38 86 ARG A C 1
ATOM 665 O O . ARG A 1 86 ? 4.968 10.744 -13.909 1.00 90.38 86 ARG A O 1
ATOM 672 N N . ARG A 1 87 ? 3.045 11.170 -12.847 1.00 88.56 87 ARG A N 1
ATOM 673 C CA . ARG A 1 87 ? 3.454 10.532 -11.581 1.00 88.56 87 ARG A CA 1
ATOM 674 C C . ARG A 1 87 ? 3.640 9.025 -11.712 1.00 88.56 87 ARG A C 1
ATOM 676 O O . ARG A 1 87 ? 4.643 8.495 -11.256 1.00 88.56 87 ARG A O 1
ATOM 683 N N . ASN A 1 88 ? 2.723 8.357 -12.405 1.00 90.38 88 ASN A N 1
ATOM 684 C CA . ASN A 1 88 ? 2.855 6.937 -12.722 1.00 90.38 88 ASN A CA 1
ATOM 685 C C . ASN A 1 88 ? 4.148 6.672 -13.508 1.00 90.38 88 ASN A C 1
ATOM 687 O O . ASN A 1 88 ? 4.869 5.727 -13.216 1.00 90.38 88 ASN A O 1
ATOM 691 N N . ILE A 1 89 ? 4.493 7.553 -14.448 1.00 91.50 89 ILE A N 1
ATOM 692 C CA . ILE A 1 89 ? 5.739 7.459 -15.213 1.00 91.50 89 ILE A CA 1
ATOM 693 C C . ILE A 1 89 ? 6.966 7.739 -14.327 1.00 91.50 89 ILE A C 1
ATOM 695 O O . ILE A 1 89 ? 7.947 7.011 -14.431 1.00 91.50 89 ILE A O 1
ATOM 699 N N . ASN A 1 90 ? 6.914 8.725 -13.422 1.00 89.31 90 ASN A N 1
ATOM 700 C CA . ASN A 1 90 ? 7.996 8.996 -12.463 1.00 89.31 90 ASN A CA 1
ATOM 701 C C . ASN A 1 90 ? 8.319 7.763 -11.613 1.00 89.31 90 ASN A C 1
ATOM 703 O O . ASN A 1 90 ? 9.482 7.448 -11.399 1.00 89.31 90 ASN A O 1
ATOM 707 N N . VAL A 1 91 ? 7.297 7.023 -11.177 1.00 90.31 91 VAL A N 1
ATOM 708 C CA . VAL A 1 91 ? 7.482 5.816 -10.360 1.00 90.31 91 VAL A CA 1
ATOM 709 C C . VAL A 1 91 ? 8.335 4.762 -11.063 1.00 90.31 91 VAL A C 1
ATOM 711 O O . VAL A 1 91 ? 9.093 4.046 -10.409 1.00 90.31 91 VAL A O 1
ATOM 714 N N . LEU A 1 92 ? 8.266 4.692 -12.395 1.00 88.94 92 LEU A N 1
ATOM 715 C CA . LEU A 1 92 ? 9.074 3.768 -13.189 1.00 88.94 92 LEU A CA 1
ATOM 716 C C . LEU A 1 92 ? 10.580 4.056 -13.070 1.00 88.94 92 LEU A C 1
ATOM 718 O O . LEU A 1 92 ? 11.388 3.151 -13.256 1.00 88.94 92 LEU A O 1
ATOM 722 N N . GLN A 1 93 ? 10.962 5.278 -12.693 1.00 85.12 93 GLN A N 1
ATOM 723 C CA . GLN A 1 93 ? 12.355 5.676 -12.479 1.00 85.12 93 GLN A CA 1
ATOM 724 C C . GLN A 1 93 ? 12.937 5.125 -11.169 1.00 85.12 93 GLN A C 1
ATOM 726 O O . GLN A 1 93 ? 14.154 5.090 -11.010 1.00 85.12 93 GLN A O 1
ATOM 731 N N . HIS A 1 94 ? 12.092 4.662 -10.240 1.00 83.31 94 HIS A N 1
ATOM 732 C CA . HIS A 1 94 ? 12.527 4.025 -8.991 1.00 83.31 94 HIS A CA 1
ATOM 733 C C . HIS A 1 94 ? 12.697 2.512 -9.098 1.00 83.31 94 HIS A C 1
ATOM 735 O O . HIS A 1 94 ? 13.009 1.865 -8.096 1.00 83.31 94 HIS A O 1
ATOM 741 N N . MET A 1 95 ? 12.484 1.925 -10.277 1.00 75.44 95 MET A N 1
ATOM 742 C CA . MET A 1 95 ? 12.821 0.521 -10.482 1.00 75.44 95 MET A CA 1
ATOM 743 C C . MET A 1 95 ? 14.320 0.322 -10.189 1.00 75.44 95 MET A C 1
ATOM 745 O O . MET A 1 95 ? 15.144 1.088 -10.699 1.00 75.44 95 MET A O 1
ATOM 749 N N . PRO A 1 96 ? 14.711 -0.648 -9.344 1.00 63.22 96 PRO A N 1
ATOM 750 C CA . PRO A 1 96 ? 16.110 -0.837 -8.983 1.00 63.22 96 PRO A CA 1
ATOM 751 C C . PRO A 1 96 ? 16.852 -1.509 -10.137 1.00 63.22 96 PRO A C 1
ATOM 753 O O . PRO A 1 96 ? 16.956 -2.722 -10.220 1.00 63.22 96 PRO A O 1
ATOM 756 N N . LEU A 1 97 ? 17.387 -0.695 -11.038 1.00 57.59 97 LEU A N 1
ATOM 757 C CA . LEU A 1 97 ? 17.893 -1.150 -12.333 1.00 57.59 97 LEU A CA 1
ATOM 758 C C . LEU A 1 97 ? 19.422 -1.311 -12.397 1.00 57.59 97 LEU A C 1
ATOM 760 O O . LEU A 1 97 ? 19.978 -1.461 -13.477 1.00 57.59 97 LEU A O 1
ATOM 764 N N . ASN A 1 98 ? 20.087 -1.292 -11.235 1.00 53.28 98 ASN A N 1
ATOM 765 C CA . ASN A 1 98 ? 21.480 -1.709 -10.995 1.00 53.28 98 ASN A CA 1
ATOM 766 C C . ASN A 1 98 ? 21.715 -1.942 -9.484 1.00 53.28 98 ASN A C 1
ATOM 768 O O . ASN A 1 98 ? 22.736 -1.549 -8.915 1.00 53.28 98 ASN A O 1
ATOM 772 N N . GLY A 1 99 ? 20.719 -2.506 -8.793 1.00 54.88 99 GLY A N 1
ATOM 773 C CA . GLY A 1 99 ? 20.810 -2.767 -7.358 1.00 54.88 99 GLY A CA 1
ATOM 774 C C . GLY A 1 99 ? 21.791 -3.897 -7.036 1.00 54.88 99 GLY A C 1
ATOM 775 O O . GLY A 1 99 ? 22.062 -4.765 -7.865 1.00 54.88 99 GLY A O 1
ATOM 776 N N . SER A 1 100 ? 22.301 -3.921 -5.799 1.00 58.91 100 SER A N 1
ATOM 777 C CA . SER A 1 100 ? 22.896 -5.139 -5.236 1.00 58.91 100 SER A CA 1
ATOM 778 C C . SER A 1 100 ? 21.966 -6.319 -5.529 1.00 58.91 100 SER A C 1
ATOM 780 O O . SER A 1 100 ? 20.772 -6.222 -5.253 1.00 58.91 100 SER A O 1
ATOM 782 N N . LYS A 1 101 ? 22.504 -7.445 -6.022 1.00 65.56 101 LYS A N 1
ATOM 783 C CA . LYS A 1 101 ? 21.732 -8.688 -6.236 1.00 65.56 101 LYS A CA 1
ATOM 784 C C . LYS A 1 101 ? 21.011 -9.177 -4.969 1.00 65.56 101 LYS A C 1
ATOM 786 O O . LYS A 1 101 ? 20.170 -10.055 -5.057 1.00 65.56 101 LYS A O 1
ATOM 791 N N . ALA A 1 102 ? 21.362 -8.631 -3.805 1.00 75.56 102 ALA A N 1
ATOM 792 C CA . ALA A 1 102 ? 20.664 -8.823 -2.546 1.00 75.56 102 ALA A CA 1
ATOM 793 C C . ALA A 1 102 ? 20.534 -7.460 -1.833 1.00 75.56 102 ALA A C 1
ATOM 795 O O . ALA A 1 102 ? 21.446 -7.083 -1.085 1.00 75.56 102 ALA A O 1
ATOM 796 N N . PRO A 1 103 ? 19.464 -6.681 -2.083 1.00 81.31 103 PRO A N 1
ATOM 797 C CA . PRO A 1 103 ? 19.241 -5.422 -1.379 1.00 81.31 103 PRO A CA 1
ATOM 798 C C . PRO A 1 103 ? 18.987 -5.681 0.113 1.00 81.31 103 PRO A C 1
ATOM 800 O O . PRO A 1 103 ? 18.399 -6.698 0.501 1.00 81.31 103 PRO A O 1
ATOM 803 N N . SER A 1 104 ? 19.447 -4.770 0.974 1.00 85.62 104 SER A N 1
ATOM 804 C CA . SER A 1 104 ? 19.132 -4.836 2.402 1.00 85.62 104 SER A CA 1
ATOM 805 C C . SER A 1 104 ? 17.660 -4.480 2.659 1.00 85.62 104 SER A C 1
ATOM 807 O O . SER A 1 104 ? 16.995 -3.889 1.811 1.00 85.62 104 SER A O 1
ATOM 809 N N . GLU A 1 105 ? 17.134 -4.800 3.847 1.00 86.88 105 GLU A N 1
ATOM 810 C CA . GLU A 1 105 ? 15.768 -4.397 4.242 1.00 86.88 105 GLU A CA 1
ATOM 811 C C . GLU A 1 105 ? 15.589 -2.874 4.188 1.00 86.88 105 GLU A C 1
ATOM 813 O O . GLU A 1 105 ? 14.547 -2.392 3.752 1.00 86.88 105 GLU A O 1
ATOM 818 N N . GLY A 1 106 ? 16.630 -2.120 4.558 1.00 85.69 106 GLY A N 1
ATOM 819 C CA . GLY A 1 106 ? 16.638 -0.663 4.453 1.00 85.69 106 GLY A CA 1
ATOM 820 C C . GLY A 1 106 ? 16.537 -0.186 3.005 1.00 85.69 106 GLY A C 1
ATOM 821 O O . GLY A 1 106 ? 15.704 0.667 2.713 1.00 85.69 106 GLY A O 1
ATOM 822 N N . ASP A 1 107 ? 17.315 -0.773 2.090 1.00 85.81 107 ASP A N 1
ATOM 823 C CA . ASP A 1 107 ? 17.281 -0.408 0.664 1.00 85.81 107 ASP A CA 1
ATOM 824 C C . ASP A 1 107 ? 15.899 -0.672 0.057 1.00 85.81 107 ASP A C 1
ATOM 826 O O . ASP A 1 107 ? 15.338 0.181 -0.628 1.00 85.81 107 ASP A O 1
ATOM 830 N N . VAL A 1 108 ? 15.314 -1.832 0.369 1.00 87.75 108 VAL A N 1
ATOM 831 C CA . VAL A 1 108 ? 13.959 -2.200 -0.058 1.00 87.75 108 VAL A CA 1
ATOM 832 C C . VAL A 1 108 ? 12.941 -1.173 0.440 1.00 87.75 108 VAL A C 1
ATOM 834 O O . VAL A 1 108 ? 12.131 -0.669 -0.341 1.00 87.75 108 VAL A O 1
ATOM 837 N N . MET A 1 109 ? 12.994 -0.820 1.727 1.00 87.94 109 MET A N 1
ATOM 838 C CA . MET A 1 109 ? 12.080 0.164 2.307 1.00 87.94 109 MET A CA 1
ATOM 839 C C . MET A 1 109 ? 12.259 1.564 1.711 1.00 87.94 109 MET A C 1
ATOM 841 O O . MET A 1 109 ? 11.269 2.275 1.544 1.00 87.94 109 MET A O 1
ATOM 845 N N . LEU A 1 110 ? 13.482 1.958 1.347 1.00 87.19 110 LEU A N 1
ATOM 846 C CA . LEU A 1 110 ? 13.751 3.229 0.671 1.00 87.19 110 LEU A CA 1
ATOM 847 C C . LEU A 1 110 ? 13.174 3.266 -0.749 1.00 87.19 110 LEU A C 1
ATOM 849 O O . LEU A 1 110 ? 12.609 4.290 -1.142 1.00 87.19 110 LEU A O 1
ATOM 853 N N . VAL A 1 111 ? 13.264 2.165 -1.502 1.00 88.94 111 VAL A N 1
ATOM 854 C CA . VAL A 1 111 ? 12.653 2.070 -2.839 1.00 88.94 111 VAL A CA 1
ATOM 855 C C . VAL A 1 111 ? 11.138 2.201 -2.733 1.00 88.94 111 VAL A C 1
ATOM 857 O O . VAL A 1 111 ? 10.553 3.063 -3.386 1.00 88.94 111 VAL A O 1
ATOM 860 N N . TRP A 1 112 ? 10.499 1.421 -1.857 1.00 88.50 112 TRP A N 1
ATOM 861 C CA . TRP A 1 112 ? 9.054 1.528 -1.637 1.00 88.50 112 TRP A CA 1
ATOM 862 C C . TRP A 1 112 ? 8.649 2.911 -1.119 1.00 88.50 112 TRP A C 1
ATOM 864 O O . TRP A 1 112 ? 7.685 3.489 -1.612 1.00 88.50 112 TRP A O 1
ATOM 874 N N . GLY A 1 113 ? 9.414 3.494 -0.196 1.00 89.62 113 GLY A N 1
ATOM 875 C CA . GLY A 1 113 ? 9.194 4.862 0.270 1.00 89.62 113 GLY A CA 1
ATOM 876 C C . GLY A 1 113 ? 9.238 5.893 -0.862 1.00 89.62 113 GLY A C 1
ATOM 877 O O . GLY A 1 113 ? 8.378 6.771 -0.920 1.00 89.62 113 GLY A O 1
ATOM 878 N N . SER A 1 114 ? 10.186 5.755 -1.794 1.00 90.31 114 SER A N 1
ATOM 879 C CA . SER A 1 114 ? 10.318 6.636 -2.964 1.00 90.31 114 SER A CA 1
ATOM 880 C C . SER A 1 114 ? 9.157 6.459 -3.945 1.00 90.31 114 SER A C 1
ATOM 882 O O . SER A 1 114 ? 8.554 7.443 -4.361 1.00 90.31 114 SER A O 1
ATOM 884 N N . ILE A 1 115 ? 8.759 5.212 -4.219 1.00 92.31 115 ILE A N 1
ATOM 885 C CA . ILE A 1 115 ? 7.591 4.884 -5.051 1.00 92.31 115 ILE A CA 1
ATOM 886 C C . ILE A 1 115 ? 6.324 5.568 -4.525 1.00 92.31 115 ILE A C 1
ATOM 888 O O . ILE A 1 115 ? 5.590 6.186 -5.293 1.00 92.31 115 ILE A O 1
ATOM 892 N N . PHE A 1 116 ? 6.062 5.489 -3.218 1.00 91.06 116 PHE A N 1
ATOM 893 C CA . PHE A 1 116 ? 4.900 6.149 -2.619 1.00 91.06 116 PHE A CA 1
ATOM 894 C C . PHE A 1 116 ? 5.025 7.671 -2.672 1.00 91.06 116 PHE A C 1
ATOM 896 O O . PHE A 1 116 ? 4.061 8.353 -3.008 1.00 91.06 116 PHE A O 1
ATOM 903 N N . LYS A 1 117 ? 6.205 8.212 -2.358 1.00 89.31 117 LYS A N 1
ATOM 904 C CA . LYS A 1 117 ? 6.444 9.657 -2.342 1.00 89.31 117 LYS A CA 1
ATOM 905 C C . LYS A 1 117 ? 6.215 10.300 -3.712 1.00 89.31 117 LYS A C 1
ATOM 907 O O . LYS A 1 117 ? 5.548 11.330 -3.786 1.00 89.31 117 LYS A O 1
ATOM 912 N N . ASP A 1 118 ? 6.744 9.693 -4.769 1.00 89.75 118 ASP A N 1
ATOM 913 C CA . ASP A 1 118 ? 6.756 10.296 -6.106 1.00 89.75 118 ASP A CA 1
ATOM 914 C C . ASP A 1 118 ? 5.562 9.833 -6.964 1.00 89.75 118 ASP A C 1
ATOM 916 O O . ASP A 1 118 ? 5.162 10.521 -7.911 1.00 89.75 118 ASP A O 1
ATOM 920 N N . GLY A 1 119 ? 4.946 8.703 -6.601 1.00 90.19 119 GLY A N 1
ATOM 921 C CA . GLY A 1 119 ? 3.751 8.164 -7.245 1.00 90.19 119 GLY A CA 1
ATOM 922 C C . GLY A 1 119 ? 2.435 8.744 -6.747 1.00 90.19 119 GLY A C 1
ATOM 923 O O . GLY A 1 119 ? 1.490 8.881 -7.527 1.00 90.19 119 GLY A O 1
ATOM 924 N N . LEU A 1 120 ? 2.351 9.118 -5.468 1.00 91.19 120 LEU A N 1
ATOM 925 C CA . LEU A 1 120 ? 1.118 9.660 -4.907 1.00 91.19 120 LEU A CA 1
ATOM 926 C C . LEU A 1 120 ? 0.897 11.124 -5.299 1.00 91.19 120 LEU A C 1
ATOM 928 O O . LEU A 1 120 ? 1.843 11.905 -5.444 1.00 91.19 120 LEU A O 1
ATOM 932 N N . PRO A 1 121 ? -0.369 11.552 -5.428 1.00 89.44 121 PRO A N 1
ATOM 933 C CA . PRO A 1 121 ? -0.658 12.959 -5.589 1.00 89.44 121 PRO A CA 1
ATOM 934 C C . PRO A 1 121 ? -0.144 13.857 -4.462 1.00 89.44 121 PRO A C 1
ATOM 936 O O . PRO A 1 121 ? -0.156 13.455 -3.304 1.00 89.44 121 PRO A O 1
ATOM 939 N N . LEU A 1 122 ? 0.280 15.086 -4.785 1.00 84.81 122 LEU A N 1
ATOM 940 C CA . LEU A 1 122 ? 0.847 16.035 -3.807 1.00 84.81 122 LEU A CA 1
ATOM 941 C C . LEU A 1 122 ? -0.138 16.424 -2.693 1.00 84.81 122 LEU A C 1
ATOM 943 O O . LEU A 1 122 ? 0.275 16.823 -1.609 1.00 84.81 122 LEU A O 1
ATOM 947 N N . ASP A 1 123 ? -1.436 16.332 -2.961 1.00 87.38 123 ASP A N 1
ATOM 948 C CA . ASP A 1 123 ? -2.513 16.566 -2.003 1.00 87.38 123 ASP A CA 1
ATOM 949 C C . ASP A 1 123 ? -2.859 15.319 -1.168 1.00 87.38 123 ASP A C 1
ATOM 951 O O . ASP A 1 123 ? -3.679 15.399 -0.249 1.00 87.38 123 ASP A O 1
ATOM 955 N N . THR A 1 124 ? -2.214 14.177 -1.430 1.00 89.25 124 THR A N 1
ATOM 956 C CA . THR A 1 124 ? -2.377 12.960 -0.628 1.00 89.25 124 THR A CA 1
ATOM 957 C C . THR A 1 124 ? -1.840 13.189 0.777 1.00 89.25 124 THR A C 1
ATOM 959 O O . THR A 1 124 ? -0.658 13.449 0.981 1.00 89.25 124 THR A O 1
ATOM 962 N N . ARG A 1 125 ? -2.702 13.037 1.783 1.00 90.25 125 ARG A N 1
ATOM 963 C CA . ARG A 1 125 ? -2.353 13.212 3.204 1.00 90.25 125 ARG A CA 1
ATOM 964 C C . ARG A 1 125 ? -1.768 11.951 3.852 1.00 90.25 125 ARG A C 1
ATOM 966 O O . ARG A 1 125 ? -1.887 11.796 5.062 1.00 90.25 125 ARG A O 1
ATOM 973 N N . LEU A 1 126 ? -1.175 11.057 3.062 1.00 92.81 126 LEU A N 1
ATOM 974 C CA . LEU A 1 126 ? -0.540 9.831 3.541 1.00 92.81 126 LEU A CA 1
ATOM 975 C C . LEU A 1 126 ? 0.945 10.089 3.808 1.00 92.81 126 LEU A C 1
ATOM 977 O O . LEU A 1 126 ? 1.657 10.583 2.937 1.00 92.81 126 LEU A O 1
ATOM 981 N N . CYS A 1 127 ? 1.418 9.727 4.995 1.00 90.44 127 CYS A N 1
ATOM 982 C CA . CYS A 1 127 ? 2.828 9.798 5.365 1.00 90.44 127 CYS A CA 1
ATOM 983 C C . CYS A 1 127 ? 3.360 8.401 5.678 1.00 90.44 127 CYS A C 1
ATOM 985 O O . CYS A 1 127 ? 2.694 7.627 6.367 1.00 90.44 127 CYS A O 1
ATOM 987 N N . LEU A 1 128 ? 4.567 8.112 5.190 1.00 90.12 128 LEU A N 1
ATOM 988 C CA . LEU A 1 128 ? 5.321 6.898 5.486 1.00 90.12 128 LEU A CA 1
ATOM 989 C C . LEU A 1 128 ? 6.427 7.260 6.479 1.00 90.12 128 LEU A C 1
ATOM 991 O O . LEU A 1 128 ? 7.374 7.962 6.125 1.00 90.12 128 LEU A O 1
ATOM 995 N N . HIS A 1 129 ? 6.319 6.780 7.713 1.00 88.25 129 HIS A N 1
ATOM 996 C CA . HIS A 1 129 ? 7.356 6.942 8.731 1.00 88.25 129 HIS A CA 1
ATOM 997 C C . HIS A 1 129 ? 8.278 5.732 8.676 1.00 88.25 129 HIS A C 1
ATOM 999 O O . HIS A 1 129 ? 7.900 4.654 9.129 1.00 88.25 129 HIS A O 1
ATOM 1005 N N . LEU A 1 130 ? 9.455 5.900 8.072 1.00 83.94 130 LEU A N 1
ATOM 1006 C CA . LEU A 1 130 ? 10.467 4.850 7.943 1.00 83.94 130 LEU A CA 1
ATOM 1007 C C . LEU A 1 130 ? 11.341 4.758 9.205 1.00 83.94 130 LEU A C 1
ATOM 1009 O O . LEU A 1 130 ? 11.612 5.767 9.861 1.00 83.94 130 LEU A O 1
ATOM 1013 N N . GLY A 1 131 ? 11.830 3.554 9.502 1.00 77.94 131 GLY A N 1
ATOM 1014 C CA . GLY A 1 131 ? 12.663 3.256 10.669 1.00 77.94 131 GLY A CA 1
ATOM 1015 C C . GLY A 1 131 ? 11.844 2.769 11.865 1.00 77.94 131 GLY A C 1
ATOM 1016 O O . GLY A 1 131 ? 10.621 2.707 11.806 1.00 77.94 131 GLY A O 1
ATOM 1017 N N . GLU A 1 132 ? 12.520 2.415 12.963 1.00 75.56 132 GLU A N 1
ATOM 1018 C CA . GLU A 1 132 ? 11.851 1.866 14.148 1.00 75.56 132 GLU A CA 1
ATOM 1019 C C . GLU A 1 132 ? 10.876 2.877 14.780 1.00 75.56 132 GLU A C 1
ATOM 1021 O O . GLU A 1 132 ? 11.284 3.796 15.492 1.00 75.56 132 GLU A O 1
ATOM 1026 N N . GLN A 1 133 ? 9.576 2.664 14.576 1.00 78.25 133 GLN A N 1
ATOM 1027 C CA . GLN A 1 133 ? 8.494 3.453 15.167 1.00 78.25 133 GLN A CA 1
ATOM 1028 C C . GLN A 1 133 ? 7.699 2.617 16.167 1.00 78.25 133 GLN A C 1
ATOM 1030 O O . GLN A 1 133 ? 7.399 1.447 15.929 1.00 78.25 133 GLN A O 1
ATOM 1035 N N . GLY A 1 134 ? 7.326 3.212 17.298 1.00 81.06 134 GLY A N 1
ATOM 1036 C CA . GLY A 1 134 ? 6.384 2.588 18.222 1.00 81.06 134 GLY A CA 1
ATOM 1037 C C . GLY A 1 134 ? 4.952 2.744 17.716 1.00 81.06 134 GLY A C 1
ATOM 1038 O O . GLY A 1 134 ? 4.516 3.869 17.523 1.00 81.06 134 GLY A O 1
ATOM 1039 N N . CYS A 1 135 ? 4.215 1.646 17.537 1.00 82.56 135 CYS A N 1
ATOM 1040 C CA . CYS A 1 135 ? 2.812 1.716 17.115 1.00 82.56 135 CYS A CA 1
ATOM 1041 C C . CYS A 1 135 ? 1.883 1.918 18.320 1.00 82.56 135 CYS A C 1
ATOM 1043 O O . CYS A 1 135 ? 1.735 1.024 19.166 1.00 82.56 135 CYS A O 1
ATOM 1045 N N . THR A 1 136 ? 1.224 3.074 18.381 1.00 82.25 136 THR A N 1
ATOM 1046 C CA . THR A 1 136 ? 0.308 3.471 19.453 1.00 82.25 136 THR A CA 1
ATOM 1047 C C . THR A 1 136 ? -0.889 2.530 19.556 1.00 82.25 136 THR A C 1
ATOM 1049 O O . THR A 1 136 ? -1.230 2.115 20.667 1.00 82.25 136 THR A O 1
ATOM 1052 N N . ALA A 1 137 ? -1.479 2.105 18.434 1.00 78.06 137 ALA A N 1
ATOM 1053 C CA . ALA A 1 137 ? -2.626 1.195 18.437 1.00 78.06 137 ALA A CA 1
ATOM 1054 C C . ALA A 1 137 ? -2.305 -0.152 19.112 1.00 78.06 137 ALA A C 1
ATOM 1056 O O . ALA A 1 137 ? -3.130 -0.727 19.831 1.00 78.06 137 ALA A O 1
ATOM 1057 N N . THR A 1 138 ? -1.076 -0.652 18.942 1.00 76.00 138 THR A N 1
ATOM 1058 C CA . THR A 1 138 ? -0.638 -1.879 19.625 1.00 76.00 138 THR A CA 1
ATOM 1059 C C . THR A 1 138 ? -0.413 -1.672 21.115 1.00 76.00 138 THR A C 1
ATOM 1061 O O . THR A 1 138 ? -0.702 -2.580 21.894 1.00 76.00 138 THR A O 1
ATOM 1064 N N . THR A 1 139 ? 0.081 -0.500 21.524 1.00 76.25 139 THR A N 1
ATOM 1065 C CA . THR A 1 139 ? 0.235 -0.146 22.939 1.00 76.25 139 THR A CA 1
ATOM 1066 C C . THR A 1 139 ? -1.123 -0.096 23.623 1.00 76.25 139 THR A C 1
ATOM 1068 O O . THR A 1 139 ? -1.274 -0.712 24.671 1.00 76.25 139 THR A O 1
ATOM 1071 N N . LEU A 1 140 ? -2.122 0.530 22.994 1.00 73.06 140 LEU A N 1
ATOM 1072 C CA . LEU A 1 140 ? -3.491 0.576 23.509 1.00 73.06 140 LEU A CA 1
ATOM 1073 C C . LEU A 1 140 ? -4.122 -0.822 23.593 1.00 73.06 140 LEU A C 1
ATOM 1075 O O . LEU A 1 140 ? -4.655 -1.211 24.627 1.00 73.06 140 LEU A O 1
ATOM 1079 N N . SER A 1 141 ? -3.993 -1.626 22.533 1.00 71.81 141 SER A N 1
ATOM 1080 C CA . SER A 1 141 ? -4.484 -3.012 22.552 1.00 71.81 141 SER A CA 1
ATOM 1081 C C . SER A 1 141 ? -3.844 -3.820 23.688 1.00 71.81 141 SER A C 1
ATOM 1083 O O . SER A 1 141 ? -4.508 -4.607 24.356 1.00 71.81 141 SER A O 1
ATOM 1085 N N . LYS A 1 142 ? -2.542 -3.631 23.929 1.00 70.12 142 LYS A N 1
ATOM 1086 C CA . LYS A 1 142 ? -1.824 -4.305 25.014 1.00 70.12 142 LYS A CA 1
ATOM 1087 C C . LYS A 1 142 ? -2.158 -3.755 26.390 1.00 70.12 142 LYS A C 1
ATOM 1089 O O . LYS A 1 142 ? -2.166 -4.550 27.317 1.00 70.12 142 LYS A O 1
ATOM 1094 N N . SER A 1 143 ? -2.406 -2.456 26.552 1.00 64.88 143 SER A N 1
ATOM 1095 C CA . SER A 1 143 ? -2.786 -1.889 27.848 1.00 64.88 143 SER A CA 1
ATOM 1096 C C . SER A 1 143 ? -4.154 -2.409 28.282 1.00 64.88 143 SER A C 1
ATOM 1098 O O . SER A 1 143 ? -4.309 -2.796 29.430 1.00 64.88 143 SER A O 1
ATOM 1100 N N . MET A 1 144 ? -5.095 -2.551 27.345 1.00 65.25 144 MET A N 1
ATOM 1101 C CA . MET A 1 144 ? -6.394 -3.180 27.616 1.00 65.25 144 MET A CA 1
ATOM 1102 C C . MET A 1 144 ? -6.249 -4.645 28.061 1.00 65.25 144 MET A C 1
ATOM 1104 O O . MET A 1 144 ? -6.935 -5.098 28.971 1.00 65.25 144 MET A O 1
ATOM 1108 N N . LEU A 1 145 ? -5.326 -5.399 27.452 1.00 64.12 145 LEU A N 1
ATOM 1109 C CA . LEU A 1 145 ? -5.024 -6.773 27.878 1.00 64.12 145 LEU A CA 1
ATOM 1110 C C . LEU A 1 145 ? -4.249 -6.823 29.200 1.00 64.12 145 LEU A C 1
ATOM 1112 O O . LEU A 1 145 ? -4.447 -7.730 29.996 1.00 64.12 145 LEU A O 1
ATOM 1116 N N . SER A 1 146 ? -3.344 -5.875 29.419 1.00 62.12 146 SER A N 1
ATOM 1117 C CA . SER A 1 146 ? -2.570 -5.719 30.649 1.00 62.12 146 SER A CA 1
ATOM 1118 C C . SER A 1 146 ? -3.496 -5.499 31.837 1.00 62.12 146 SER A C 1
ATOM 1120 O O . SER A 1 146 ? -3.373 -6.211 32.824 1.00 62.12 146 SER A O 1
ATOM 1122 N N . GLU A 1 147 ? -4.474 -4.609 31.688 1.00 59.91 147 GLU A N 1
ATOM 1123 C CA . GLU A 1 147 ? -5.513 -4.345 32.682 1.00 59.91 147 GLU A CA 1
ATOM 1124 C C . GLU A 1 147 ? -6.390 -5.582 32.936 1.00 59.91 147 GLU A C 1
ATOM 1126 O O . GLU A 1 147 ? -6.693 -5.904 34.081 1.00 59.91 147 GLU A O 1
ATOM 1131 N N . ALA A 1 148 ? -6.732 -6.333 31.885 1.00 58.12 148 ALA A N 1
ATOM 1132 C CA . ALA A 1 148 ? -7.564 -7.531 32.000 1.00 58.12 148 ALA A CA 1
ATOM 1133 C C . ALA A 1 148 ? -6.833 -8.776 32.549 1.00 58.12 148 ALA A C 1
ATOM 1135 O O . ALA A 1 148 ? -7.474 -9.656 33.123 1.00 58.12 148 ALA A O 1
ATOM 1136 N N . PHE A 1 149 ? -5.516 -8.893 32.343 1.00 53.59 149 PHE A N 1
ATOM 1137 C CA . PHE A 1 149 ? -4.743 -10.116 32.616 1.00 53.59 149 PHE A CA 1
ATOM 1138 C C . PHE A 1 149 ? -3.518 -9.914 33.521 1.00 53.59 149 PHE A C 1
ATOM 1140 O O . PHE A 1 149 ? -2.745 -10.856 33.684 1.00 53.59 149 PHE A O 1
ATOM 1147 N N . ASP A 1 150 ? -3.325 -8.719 34.081 1.00 55.19 150 ASP A N 1
ATOM 1148 C CA . ASP A 1 150 ? -2.177 -8.338 34.919 1.00 55.19 150 ASP A CA 1
ATOM 1149 C C . ASP A 1 150 ? -0.820 -8.676 34.260 1.00 55.19 150 ASP A C 1
ATOM 1151 O O . ASP A 1 150 ? 0.046 -9.364 34.801 1.00 55.19 150 ASP A O 1
ATOM 1155 N N . THR A 1 151 ? -0.654 -8.245 33.004 1.00 60.06 151 THR A N 1
ATOM 1156 C CA . THR A 1 151 ? 0.572 -8.465 32.208 1.00 60.06 151 THR A CA 1
ATOM 1157 C C . THR A 1 151 ? 1.240 -7.145 31.837 1.00 60.06 151 THR A C 1
ATOM 1159 O O . THR A 1 151 ? 0.593 -6.112 31.819 1.00 60.06 151 THR A O 1
ATOM 1162 N N . GLY A 1 152 ? 2.537 -7.125 31.520 1.00 53.22 152 GLY A N 1
ATOM 1163 C CA . GLY A 1 152 ? 3.217 -5.885 31.116 1.00 53.22 152 GLY A CA 1
ATOM 1164 C C . GLY A 1 152 ? 2.825 -5.395 29.710 1.00 53.22 152 GLY A C 1
ATOM 1165 O O . GLY A 1 152 ? 2.807 -6.177 28.756 1.00 53.22 152 GLY A O 1
ATOM 1166 N N . ALA A 1 153 ? 2.598 -4.086 29.546 1.00 59.31 153 ALA A N 1
ATOM 1167 C CA . ALA A 1 153 ? 2.355 -3.450 28.248 1.00 59.31 153 ALA A CA 1
ATOM 1168 C C . ALA A 1 153 ? 3.654 -2.859 27.662 1.00 59.31 153 ALA A C 1
ATOM 1170 O O . ALA A 1 153 ? 4.120 -1.802 28.073 1.00 59.31 153 ALA A O 1
ATOM 1171 N N . THR A 1 154 ? 4.259 -3.541 26.684 1.00 65.62 154 THR A N 1
ATOM 1172 C CA . THR A 1 154 ? 5.419 -3.021 25.932 1.00 65.62 154 THR A CA 1
ATOM 1173 C C . THR A 1 154 ? 5.011 -2.497 24.559 1.00 65.62 154 THR A C 1
ATOM 1175 O O . THR A 1 154 ? 4.266 -3.167 23.841 1.00 65.62 154 THR A O 1
ATOM 1178 N N . THR A 1 155 ? 5.541 -1.353 24.132 1.00 70.88 155 THR A N 1
ATOM 1179 C CA . THR A 1 155 ? 5.322 -0.834 22.772 1.00 70.88 155 THR A CA 1
ATOM 1180 C C . THR A 1 155 ? 5.871 -1.811 21.728 1.00 70.88 155 THR A C 1
ATOM 1182 O O . THR A 1 155 ? 6.985 -2.321 21.872 1.00 70.88 155 THR A O 1
ATOM 1185 N N . ARG A 1 156 ? 5.099 -2.119 20.675 1.00 76.50 156 ARG A N 1
ATOM 1186 C CA . ARG A 1 156 ? 5.640 -2.858 19.521 1.00 76.50 156 ARG A CA 1
ATOM 1187 C C . ARG A 1 156 ? 6.286 -1.879 18.551 1.00 76.50 156 ARG A C 1
ATOM 1189 O O . ARG A 1 156 ? 5.683 -0.866 18.212 1.00 76.50 156 ARG A O 1
ATOM 1196 N N . LYS A 1 157 ? 7.495 -2.226 18.109 1.00 80.44 157 LYS A N 1
ATOM 1197 C CA . LYS A 1 157 ? 8.220 -1.502 17.070 1.00 80.44 157 LYS A CA 1
ATOM 1198 C C . LYS A 1 157 ? 7.868 -2.036 15.681 1.00 80.44 157 LYS A C 1
ATOM 1200 O O . LYS A 1 157 ? 7.731 -3.254 15.513 1.00 80.44 157 LYS A O 1
ATOM 1205 N N . CYS A 1 158 ? 7.730 -1.104 14.752 1.00 82.00 158 CYS A N 1
ATOM 1206 C CA . CYS A 1 158 ? 7.382 -1.268 13.347 1.00 82.00 158 CYS A CA 1
ATOM 1207 C C . CYS A 1 158 ? 8.482 -0.626 12.494 1.00 82.00 158 CYS A C 1
ATOM 1209 O O . CYS A 1 158 ? 9.010 0.405 12.907 1.00 82.00 158 CYS A O 1
ATOM 1211 N N . ASP A 1 159 ? 8.801 -1.194 11.331 1.00 80.06 159 ASP A N 1
ATOM 1212 C CA . ASP A 1 159 ? 9.842 -0.649 10.439 1.00 80.06 159 ASP A CA 1
ATOM 1213 C C . ASP A 1 159 ? 9.301 0.452 9.516 1.00 80.06 159 ASP A C 1
ATOM 1215 O O . ASP A 1 159 ? 10.046 1.321 9.054 1.00 80.06 159 ASP A O 1
ATOM 1219 N N . CYS A 1 160 ? 7.997 0.412 9.232 1.00 88.00 160 CYS A N 1
ATOM 1220 C CA . CYS A 1 160 ? 7.295 1.466 8.526 1.00 88.00 160 CYS A CA 1
ATOM 1221 C C . CYS A 1 160 ? 5.869 1.611 9.036 1.00 88.00 160 CYS A C 1
ATOM 1223 O O . CYS A 1 160 ? 5.057 0.692 8.928 1.00 88.00 160 CYS A O 1
ATOM 1225 N N . LEU A 1 161 ? 5.552 2.798 9.543 1.00 91.38 161 LEU A N 1
ATOM 1226 C CA . LEU A 1 161 ? 4.211 3.151 9.984 1.00 91.38 161 LEU A CA 1
ATOM 1227 C C . LEU A 1 161 ? 3.586 4.138 8.998 1.00 91.38 161 LEU A C 1
ATOM 1229 O O . LEU A 1 161 ? 4.178 5.161 8.658 1.00 91.38 161 LEU A O 1
ATOM 1233 N N . LEU A 1 162 ? 2.373 3.841 8.552 1.00 93.75 162 LEU A N 1
ATOM 1234 C CA . LEU A 1 162 ? 1.577 4.721 7.713 1.00 93.75 162 LEU A CA 1
ATOM 1235 C C . LEU A 1 162 ? 0.681 5.581 8.582 1.00 93.75 162 LEU A C 1
ATOM 1237 O O . LEU A 1 162 ? -0.025 5.060 9.451 1.00 93.75 162 LEU A O 1
ATOM 1241 N N . THR A 1 163 ? 0.614 6.872 8.278 1.00 94.31 163 THR A N 1
ATOM 1242 C CA . THR A 1 163 ? -0.352 7.758 8.926 1.00 94.31 163 THR A CA 1
ATOM 1243 C C . THR A 1 163 ? -1.105 8.626 7.939 1.00 94.31 163 THR A C 1
ATOM 1245 O O . THR A 1 163 ? -0.516 9.095 6.968 1.00 94.31 163 THR A O 1
ATOM 1248 N N . VAL A 1 164 ? -2.365 8.929 8.245 1.00 94.50 164 VAL A N 1
ATOM 1249 C CA . VAL A 1 164 ? -3.136 9.982 7.580 1.00 94.50 164 VAL A CA 1
ATOM 1250 C C . VAL A 1 164 ? -3.512 11.035 8.607 1.00 94.50 164 VAL A C 1
ATOM 1252 O O . VAL A 1 164 ? -4.243 10.752 9.552 1.00 94.50 164 VAL A O 1
ATOM 1255 N N . ASP A 1 165 ? -2.989 12.251 8.438 1.00 89.56 165 ASP A N 1
ATOM 1256 C CA . ASP A 1 165 ? -3.225 13.370 9.366 1.00 89.56 165 ASP A CA 1
ATOM 1257 C C . ASP A 1 165 ? -2.957 12.985 10.839 1.00 89.56 165 ASP A C 1
ATOM 1259 O O . ASP A 1 165 ? -3.733 13.291 11.739 1.00 89.56 165 ASP A O 1
ATOM 1263 N N . GLY A 1 166 ? -1.879 12.237 11.091 1.00 86.69 166 GLY A N 1
ATOM 1264 C CA . GLY A 1 166 ? -1.489 11.780 12.431 1.00 86.69 166 GLY A CA 1
ATOM 1265 C C . GLY A 1 166 ? -2.247 10.561 12.973 1.00 86.69 166 GLY A C 1
ATOM 1266 O O . GLY A 1 166 ? -1.918 10.099 14.059 1.00 86.69 166 GLY A O 1
ATOM 1267 N N . ILE A 1 167 ? -3.222 10.012 12.242 1.00 92.00 167 ILE A N 1
ATOM 1268 C CA . ILE A 1 167 ? -3.852 8.725 12.577 1.00 92.00 167 ILE A CA 1
ATOM 1269 C C . ILE A 1 167 ? -3.045 7.594 11.953 1.00 92.00 167 ILE A C 1
ATOM 1271 O O . ILE A 1 167 ? -2.788 7.638 10.754 1.00 92.00 167 ILE A O 1
ATOM 1275 N N . GLU A 1 168 ? -2.686 6.575 12.734 1.00 93.75 168 GLU A N 1
ATOM 1276 C CA . GLU A 1 168 ? -2.090 5.333 12.224 1.00 93.75 168 GLU A CA 1
ATOM 1277 C C . GLU A 1 168 ? -3.099 4.601 11.331 1.00 93.75 168 GLU A C 1
ATOM 1279 O O . GLU A 1 168 ? -4.212 4.322 11.766 1.00 93.75 168 GLU A O 1
ATOM 1284 N N . VAL A 1 169 ? -2.725 4.295 10.085 1.00 94.56 169 VAL A N 1
ATOM 1285 C CA . VAL A 1 169 ? -3.617 3.609 9.128 1.00 94.56 169 VAL A CA 1
ATOM 1286 C C . VAL A 1 169 ? -3.112 2.244 8.678 1.00 94.56 169 VAL A C 1
ATOM 1288 O O . VAL A 1 169 ? -3.890 1.432 8.187 1.00 94.56 169 VAL A O 1
ATOM 1291 N N . GLY A 1 170 ? -1.825 1.966 8.869 1.00 93.00 170 GLY A N 1
ATOM 1292 C CA . GLY A 1 170 ? -1.245 0.670 8.551 1.00 93.00 170 GLY A CA 1
ATOM 1293 C C . GLY A 1 170 ? 0.242 0.594 8.876 1.00 93.00 170 GLY A C 1
ATOM 1294 O O . GLY A 1 170 ? 0.866 1.589 9.231 1.00 93.00 170 GLY A O 1
ATOM 1295 N N . ASN A 1 171 ? 0.807 -0.599 8.753 1.00 91.19 171 ASN A N 1
ATOM 1296 C CA . ASN A 1 171 ? 2.225 -0.888 8.943 1.00 91.19 171 ASN A CA 1
ATOM 1297 C C . ASN A 1 171 ? 2.723 -1.848 7.862 1.00 91.19 171 ASN A C 1
ATOM 1299 O O . ASN A 1 171 ? 2.049 -2.851 7.590 1.00 91.19 171 ASN A O 1
ATOM 1303 N N . PHE A 1 172 ? 3.928 -1.583 7.352 1.00 86.81 172 PHE A N 1
ATOM 1304 C CA . PHE A 1 172 ? 4.674 -2.474 6.463 1.00 86.81 172 PHE A CA 1
ATOM 1305 C C . PHE A 1 172 ? 5.999 -2.867 7.110 1.00 86.81 172 PHE A C 1
ATOM 1307 O O . PHE A 1 172 ? 6.666 -2.054 7.743 1.00 86.81 172 PHE A O 1
ATOM 1314 N N . GLU A 1 173 ? 6.406 -4.114 6.902 1.00 85.50 173 GLU A N 1
ATOM 1315 C CA . GLU A 1 173 ? 7.757 -4.562 7.237 1.00 85.50 173 GLU A CA 1
ATOM 1316 C C . GLU A 1 173 ? 8.327 -5.298 6.023 1.00 85.50 173 GLU A C 1
ATOM 1318 O O . GLU A 1 173 ? 7.588 -5.964 5.284 1.00 85.50 173 GLU A O 1
ATOM 1323 N N . ALA A 1 174 ? 9.636 -5.164 5.826 1.00 88.44 174 ALA A N 1
ATOM 1324 C CA . ALA A 1 174 ? 10.369 -5.837 4.768 1.00 88.44 174 ALA A CA 1
ATOM 1325 C C . ALA A 1 174 ? 11.267 -6.927 5.351 1.00 88.44 174 ALA A C 1
ATOM 1327 O O . ALA A 1 174 ? 11.838 -6.782 6.431 1.00 88.44 174 ALA A O 1
ATOM 1328 N N . LYS A 1 175 ? 11.415 -8.019 4.604 1.00 89.31 175 LYS A N 1
ATOM 1329 C CA . LYS A 1 175 ? 12.437 -9.037 4.842 1.00 89.31 175 LYS A CA 1
ATOM 1330 C C . LYS A 1 175 ? 13.360 -9.167 3.652 1.00 89.31 175 LYS A C 1
ATOM 1332 O O . LYS A 1 175 ? 12.926 -9.052 2.508 1.00 89.31 175 LYS A O 1
ATOM 1337 N N . ARG A 1 176 ? 14.635 -9.455 3.920 1.00 88.81 176 ARG A N 1
ATOM 1338 C CA . ARG A 1 176 ? 15.615 -9.771 2.866 1.00 88.81 176 ARG A CA 1
ATOM 1339 C C . ARG A 1 176 ? 15.148 -10.966 2.052 1.00 88.81 176 ARG A C 1
ATOM 1341 O O . ARG A 1 176 ? 14.574 -11.893 2.616 1.00 88.81 176 ARG A O 1
ATOM 1348 N N . GLU A 1 177 ? 15.474 -10.991 0.769 1.00 87.81 177 GLU A N 1
ATOM 1349 C CA . GLU A 1 177 ? 15.146 -12.101 -0.133 1.00 87.81 177 GLU A CA 1
ATOM 1350 C C . GLU A 1 177 ? 15.642 -13.466 0.379 1.00 87.81 177 GLU A C 1
ATOM 1352 O O . GLU A 1 177 ? 14.922 -14.456 0.314 1.00 87.81 177 GLU A O 1
ATOM 1357 N N . SER A 1 178 ? 16.819 -13.512 1.006 1.00 88.44 178 SER A N 1
ATOM 1358 C CA . SER A 1 178 ? 17.393 -14.736 1.585 1.00 88.44 178 SER A CA 1
ATOM 1359 C C . SER A 1 178 ? 16.697 -15.237 2.862 1.00 88.44 178 SER A C 1
ATOM 1361 O O . SER A 1 178 ? 17.091 -16.267 3.410 1.00 88.44 178 SER A O 1
ATOM 1363 N N . THR A 1 179 ? 15.687 -14.520 3.363 1.00 89.06 179 THR A N 1
ATOM 1364 C CA . THR A 1 179 ? 14.942 -14.887 4.576 1.00 89.06 179 THR A CA 1
ATOM 1365 C C . THR A 1 179 ? 14.116 -16.150 4.339 1.00 89.06 179 THR A C 1
ATOM 1367 O O . THR A 1 179 ? 13.480 -16.298 3.295 1.00 89.06 179 THR A O 1
ATOM 1370 N N . SER A 1 180 ? 14.093 -17.060 5.318 1.00 87.69 180 SER A N 1
ATOM 1371 C CA . SER A 1 180 ? 13.364 -18.325 5.198 1.00 87.69 180 SER A CA 1
ATOM 1372 C C . SER A 1 180 ? 11.851 -18.108 5.056 1.00 87.69 180 SER A C 1
ATOM 1374 O O . SER A 1 180 ? 11.283 -17.162 5.604 1.00 87.69 180 SER A O 1
ATOM 1376 N N . SER A 1 181 ? 11.160 -19.025 4.375 1.00 83.56 181 SER A N 1
ATOM 1377 C CA . SER A 1 181 ? 9.695 -18.976 4.237 1.00 83.56 181 SER A CA 1
ATOM 1378 C C . SER A 1 181 ? 8.968 -19.002 5.588 1.00 83.56 181 SER A C 1
ATOM 1380 O O . SER A 1 181 ? 7.912 -18.385 5.738 1.00 83.56 181 SER A O 1
ATOM 1382 N N . ILE A 1 182 ? 9.551 -19.668 6.590 1.00 82.62 182 ILE A N 1
ATOM 1383 C CA . ILE A 1 182 ? 9.035 -19.713 7.962 1.00 82.62 182 ILE A CA 1
ATOM 1384 C C . ILE A 1 182 ? 9.084 -18.318 8.587 1.00 82.62 182 ILE A C 1
ATOM 1386 O O . ILE A 1 182 ? 8.080 -17.857 9.133 1.00 82.62 182 ILE A O 1
ATOM 1390 N N . ASP A 1 183 ? 10.214 -17.623 8.469 1.00 83.19 183 ASP A N 1
ATOM 1391 C CA . ASP A 1 183 ? 10.387 -16.282 9.030 1.00 83.19 183 ASP A CA 1
ATOM 1392 C C . ASP A 1 183 ? 9.514 -15.249 8.309 1.00 83.19 183 ASP A C 1
ATOM 1394 O O . ASP A 1 183 ? 8.899 -14.404 8.960 1.00 83.19 183 ASP A O 1
ATOM 1398 N N . VAL A 1 184 ? 9.357 -15.363 6.986 1.00 82.12 184 VAL A N 1
ATOM 1399 C CA . VAL A 1 184 ? 8.408 -14.541 6.214 1.00 82.12 184 VAL A CA 1
ATOM 1400 C C . VAL A 1 184 ? 6.965 -14.781 6.682 1.00 82.12 184 VAL A C 1
ATOM 1402 O O . VAL A 1 184 ? 6.193 -13.833 6.841 1.00 82.12 184 VAL A O 1
ATOM 1405 N N . ALA A 1 185 ? 6.582 -16.026 6.979 1.00 79.06 185 ALA A N 1
ATOM 1406 C CA . ALA A 1 185 ? 5.256 -16.340 7.514 1.00 79.06 185 ALA A CA 1
ATOM 1407 C C . ALA A 1 185 ? 5.061 -15.844 8.960 1.00 79.06 185 ALA A C 1
ATOM 1409 O O . ALA A 1 185 ? 3.957 -15.448 9.352 1.00 79.06 185 ALA A O 1
ATOM 1410 N N . VAL A 1 186 ? 6.112 -15.857 9.785 1.00 81.31 186 VAL A N 1
ATOM 1411 C CA . VAL A 1 186 ? 6.105 -15.225 11.115 1.00 81.31 186 VAL A CA 1
ATOM 1412 C C . VAL A 1 186 ? 5.919 -13.714 10.979 1.00 81.31 186 VAL A C 1
ATOM 1414 O O . VAL A 1 186 ? 5.075 -13.149 11.680 1.00 81.31 186 VAL A O 1
ATOM 1417 N N . GLN A 1 187 ? 6.625 -13.088 10.038 1.00 82.94 187 GLN A N 1
ATOM 1418 C CA . GLN A 1 187 ? 6.523 -11.664 9.744 1.00 82.94 187 GLN A CA 1
ATOM 1419 C C . GLN A 1 187 ? 5.109 -11.270 9.316 1.00 82.94 187 GLN A C 1
ATOM 1421 O O . GLN A 1 187 ? 4.511 -10.372 9.905 1.00 82.94 187 GLN A O 1
ATOM 1426 N N . LEU A 1 188 ? 4.524 -12.000 8.366 1.00 81.56 188 LEU A N 1
ATOM 1427 C CA . LEU A 1 188 ? 3.154 -11.765 7.918 1.00 81.56 188 LEU A CA 1
ATOM 1428 C C . LEU A 1 188 ? 2.163 -11.828 9.088 1.00 81.56 188 LEU A C 1
ATOM 1430 O O . LEU A 1 188 ? 1.309 -10.955 9.230 1.00 81.56 188 LEU A O 1
ATOM 1434 N N . ARG A 1 189 ? 2.302 -12.820 9.978 1.00 80.88 189 ARG A N 1
ATOM 1435 C CA . ARG A 1 189 ? 1.451 -12.940 11.175 1.00 80.88 189 ARG A CA 1
ATOM 1436 C C . ARG A 1 189 ? 1.653 -11.786 12.156 1.00 80.88 189 ARG A C 1
ATOM 1438 O O . ARG A 1 189 ? 0.680 -11.341 12.765 1.00 80.88 189 ARG A O 1
ATOM 1445 N N . LYS A 1 190 ? 2.888 -11.312 12.338 1.00 81.94 190 LYS A N 1
ATOM 1446 C CA . LYS A 1 190 ? 3.195 -10.141 13.176 1.00 81.94 190 LYS A CA 1
ATOM 1447 C C . LYS A 1 190 ? 2.548 -8.885 12.583 1.00 81.94 190 LYS A C 1
ATOM 1449 O O . LYS A 1 190 ? 1.784 -8.225 13.286 1.00 81.94 190 LYS A O 1
ATOM 1454 N N . ASN A 1 191 ? 2.773 -8.625 11.296 1.00 84.56 191 ASN A N 1
ATOM 1455 C CA . ASN A 1 191 ? 2.201 -7.497 10.562 1.00 84.56 191 ASN A CA 1
ATOM 1456 C C . ASN A 1 191 ? 0.675 -7.513 10.594 1.00 84.56 191 ASN A C 1
ATOM 1458 O O . ASN A 1 191 ? 0.060 -6.489 10.878 1.00 84.56 191 ASN A O 1
ATOM 1462 N N . ALA A 1 192 ? 0.057 -8.673 10.378 1.00 84.50 192 ALA A N 1
ATOM 1463 C CA . ALA A 1 192 ? -1.389 -8.827 10.450 1.00 84.50 192 ALA A CA 1
ATOM 1464 C C . ALA A 1 192 ? -1.946 -8.432 11.827 1.00 84.50 192 ALA A C 1
ATOM 1466 O O . ALA A 1 192 ? -2.945 -7.725 11.914 1.00 84.50 192 ALA A O 1
ATOM 1467 N N . LYS A 1 193 ? -1.281 -8.839 12.917 1.00 83.31 193 LYS A N 1
ATOM 1468 C CA . LYS A 1 193 ? -1.695 -8.492 14.288 1.00 83.31 193 LYS A CA 1
ATOM 1469 C C . LYS A 1 193 ? -1.589 -7.001 14.577 1.00 83.31 193 LYS A C 1
ATOM 1471 O O . LYS A 1 193 ? -2.509 -6.447 15.168 1.00 83.31 193 LYS A O 1
ATOM 1476 N N . ILE A 1 194 ? -0.497 -6.368 14.154 1.00 85.38 194 ILE A N 1
ATOM 1477 C CA . ILE A 1 194 ? -0.305 -4.919 14.304 1.00 85.38 194 ILE A CA 1
ATOM 1478 C C . ILE A 1 194 ? -1.401 -4.173 13.542 1.00 85.38 194 ILE A C 1
ATOM 1480 O O . ILE A 1 194 ? -2.093 -3.334 14.110 1.00 85.38 194 ILE A O 1
ATOM 1484 N N . ASN A 1 195 ? -1.621 -4.541 12.282 1.00 88.62 195 ASN A N 1
ATOM 1485 C CA . ASN A 1 195 ? -2.622 -3.894 11.446 1.00 88.62 195 ASN A CA 1
ATOM 1486 C C . ASN A 1 195 ? -4.061 -4.156 11.917 1.00 88.62 195 ASN A C 1
ATOM 1488 O O . ASN A 1 195 ? -4.889 -3.263 11.818 1.00 88.62 195 ASN A O 1
ATOM 1492 N N . LYS A 1 196 ? -4.363 -5.311 12.527 1.00 86.56 196 LYS A N 1
ATOM 1493 C CA . LYS A 1 196 ? -5.645 -5.515 13.225 1.00 86.56 196 LYS A CA 1
ATOM 1494 C C . LYS A 1 196 ? -5.827 -4.532 14.382 1.00 86.56 196 LYS A C 1
ATOM 1496 O O . LYS A 1 196 ? -6.916 -3.992 14.538 1.00 86.56 196 LYS A O 1
ATOM 1501 N N . SER A 1 197 ? -4.796 -4.308 15.200 1.00 85.31 197 SER A N 1
ATOM 1502 C CA . SER A 1 197 ? -4.866 -3.308 16.275 1.00 85.31 197 SER A CA 1
ATOM 1503 C C . SER A 1 197 ? -5.143 -1.911 15.720 1.00 85.31 197 SER A C 1
ATOM 1505 O O . SER A 1 197 ? -5.990 -1.210 16.260 1.00 85.31 197 SER A O 1
ATOM 1507 N N . ILE A 1 198 ? -4.487 -1.540 14.617 1.00 89.88 198 ILE A N 1
ATOM 1508 C CA . ILE A 1 198 ? -4.750 -0.278 13.913 1.00 89.88 198 ILE A CA 1
ATOM 1509 C C . ILE A 1 198 ? -6.205 -0.227 13.416 1.00 89.88 198 ILE A C 1
ATOM 1511 O O . ILE A 1 198 ? -6.911 0.743 13.669 1.00 89.88 198 ILE A O 1
ATOM 1515 N N . LEU A 1 199 ? -6.696 -1.296 12.790 1.00 89.31 199 LEU A N 1
ATOM 1516 C CA . LEU A 1 199 ? -8.062 -1.381 12.269 1.00 89.31 199 LEU A CA 1
ATOM 1517 C C . LEU A 1 199 ? -9.136 -1.218 13.351 1.00 89.31 199 LEU A C 1
ATOM 1519 O O . LEU A 1 199 ? -10.147 -0.552 13.134 1.00 89.31 199 LEU A O 1
ATOM 1523 N N . LEU A 1 200 ? -8.921 -1.796 14.534 1.00 86.12 200 LEU A N 1
ATOM 1524 C CA . LEU A 1 200 ? -9.831 -1.625 15.670 1.00 86.12 200 LEU A CA 1
ATOM 1525 C C . LEU A 1 200 ? -9.939 -0.157 16.108 1.00 86.12 200 LEU A C 1
ATOM 1527 O O . LEU A 1 200 ? -11.020 0.284 16.495 1.00 86.12 200 LEU A O 1
ATOM 1531 N N . GLU A 1 201 ? -8.857 0.612 15.992 1.00 87.25 201 GLU A N 1
ATOM 1532 C CA . GLU A 1 201 ? -8.879 2.054 16.240 1.00 87.25 201 GLU A CA 1
ATOM 1533 C C . GLU A 1 201 ? -9.570 2.821 15.105 1.00 87.25 201 GLU A C 1
ATOM 1535 O O . GLU A 1 201 ? -10.403 3.692 15.368 1.00 87.25 201 GLU A O 1
ATOM 1540 N N . LEU A 1 202 ? -9.302 2.454 13.848 1.00 89.75 202 LEU A N 1
ATOM 1541 C CA . LEU A 1 202 ? -9.926 3.061 12.666 1.00 89.75 202 LEU A CA 1
ATOM 1542 C C . LEU A 1 202 ? -11.450 2.874 12.623 1.00 89.75 202 LEU A C 1
ATOM 1544 O O . LEU A 1 202 ? -12.167 3.769 12.165 1.00 89.75 202 LEU A O 1
ATOM 1548 N N . LYS A 1 203 ? -11.969 1.770 13.177 1.00 88.56 203 LYS A N 1
ATOM 1549 C CA . LYS A 1 203 ? -13.415 1.504 13.280 1.00 88.56 203 LYS A CA 1
ATOM 1550 C C . LYS A 1 203 ? -14.191 2.625 13.977 1.00 88.56 203 LYS A C 1
ATOM 1552 O O . LYS A 1 203 ? -15.340 2.867 13.614 1.00 88.56 203 LYS A O 1
ATOM 1557 N N . LYS A 1 204 ? -13.577 3.366 14.910 1.00 86.56 204 LYS A N 1
ATOM 1558 C CA . LYS A 1 204 ? -14.207 4.522 15.589 1.00 86.56 204 LYS A CA 1
ATOM 1559 C C . LYS A 1 204 ? -14.601 5.632 14.609 1.00 86.56 204 LYS A C 1
ATOM 1561 O O . LYS A 1 204 ? -15.548 6.371 14.860 1.00 86.56 204 LYS A O 1
ATOM 1566 N N . TYR A 1 205 ? -13.889 5.715 13.490 1.00 88.75 205 TYR A N 1
ATOM 1567 C CA . TYR A 1 205 ? -14.114 6.674 12.415 1.00 88.75 205 TYR A CA 1
ATOM 1568 C C . TYR A 1 205 ? -14.943 6.089 11.257 1.00 88.75 205 TYR A C 1
ATOM 1570 O O . TYR A 1 205 ? -15.225 6.804 10.299 1.00 88.75 205 TYR A O 1
ATOM 1578 N N . GLY A 1 206 ? -15.322 4.804 11.320 1.00 89.19 206 GLY A N 1
ATOM 1579 C CA . GLY A 1 206 ? -15.987 4.097 10.221 1.00 89.19 206 GLY A CA 1
ATOM 1580 C C . GLY A 1 206 ? -15.070 3.825 9.023 1.00 89.19 206 GLY A C 1
ATOM 1581 O O . GLY A 1 206 ? -15.533 3.843 7.887 1.00 89.19 206 GLY A O 1
ATOM 1582 N N . ILE A 1 207 ? -13.770 3.632 9.268 1.00 91.81 207 ILE A N 1
ATOM 1583 C CA . ILE A 1 207 ? -12.739 3.473 8.233 1.00 91.81 207 ILE A CA 1
ATOM 1584 C C . ILE A 1 207 ? -12.167 2.049 8.297 1.00 91.81 207 ILE A C 1
ATOM 1586 O O . ILE A 1 207 ? -11.929 1.520 9.384 1.00 91.81 207 ILE A O 1
ATOM 1590 N N . GLU A 1 208 ? -11.953 1.427 7.136 1.00 90.12 208 GLU A N 1
ATOM 1591 C CA . GLU A 1 208 ? -11.252 0.138 7.012 1.00 90.12 208 GLU A CA 1
ATOM 1592 C C . GLU A 1 208 ? -9.728 0.327 6.957 1.00 90.12 208 GLU A C 1
ATOM 1594 O O . GLU A 1 208 ? -9.248 1.448 6.919 1.00 90.12 208 GLU A O 1
ATOM 1599 N N . CYS A 1 209 ? -8.930 -0.741 6.932 1.00 86.81 209 CYS A N 1
ATOM 1600 C CA . CYS A 1 209 ? -7.505 -0.600 6.622 1.00 86.81 209 CYS A CA 1
ATOM 1601 C C . CYS A 1 209 ? -7.312 -0.449 5.108 1.00 86.81 209 CYS A C 1
ATOM 1603 O O . CYS A 1 209 ? -8.059 -1.064 4.341 1.00 86.81 209 CYS A O 1
ATOM 1605 N N . PRO A 1 210 ? -6.276 0.283 4.659 1.00 93.62 210 PRO A N 1
ATOM 1606 C CA . PRO A 1 210 ? -5.870 0.198 3.267 1.00 93.62 210 PRO A CA 1
ATOM 1607 C C . PRO A 1 210 ? -5.366 -1.227 2.970 1.00 93.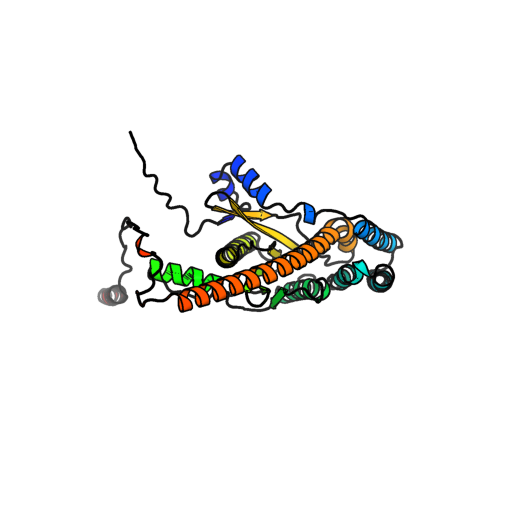62 210 PRO A C 1
ATOM 1609 O O . PRO A 1 210 ? -5.076 -1.993 3.903 1.00 93.62 210 PRO A O 1
ATOM 1612 N N . PRO A 1 211 ? -5.191 -1.596 1.688 1.00 93.31 211 PRO A N 1
ATOM 1613 C CA . PRO A 1 211 ? -4.353 -2.740 1.347 1.00 93.31 211 PRO A CA 1
ATOM 1614 C C . PRO A 1 211 ? -2.998 -2.600 2.045 1.00 93.31 211 PRO A C 1
ATOM 1616 O O . PRO A 1 211 ? -2.524 -1.489 2.263 1.00 93.31 211 PRO A O 1
ATOM 1619 N N . LEU A 1 212 ? -2.374 -3.710 2.419 1.00 91.88 212 LEU A N 1
ATOM 1620 C CA . LEU A 1 212 ? -1.118 -3.709 3.160 1.00 91.88 212 LEU A CA 1
ATOM 1621 C C . LEU A 1 212 ? -0.032 -4.429 2.383 1.00 91.88 212 LEU A C 1
ATOM 1623 O O . LEU A 1 212 ? -0.300 -5.415 1.699 1.00 91.88 212 LEU A O 1
ATOM 1627 N N . LEU A 1 213 ? 1.207 -3.969 2.529 1.00 92.06 213 LEU A N 1
ATOM 1628 C CA . LEU A 1 213 ? 2.359 -4.585 1.886 1.00 92.06 213 LEU A CA 1
ATOM 1629 C C . LEU A 1 213 ? 3.111 -5.471 2.876 1.00 92.06 213 LEU A C 1
ATOM 1631 O O . LEU A 1 213 ? 3.585 -5.012 3.917 1.00 92.06 213 LEU A O 1
ATOM 1635 N N . ASN A 1 214 ? 3.247 -6.748 2.527 1.00 90.38 214 ASN A N 1
ATOM 1636 C CA . ASN A 1 214 ? 4.211 -7.646 3.148 1.00 90.38 214 ASN A CA 1
ATOM 1637 C C . ASN A 1 214 ? 5.346 -7.897 2.153 1.00 90.38 214 ASN A C 1
ATOM 1639 O O . ASN A 1 214 ? 5.137 -8.561 1.134 1.00 90.38 214 ASN A O 1
ATOM 1643 N N . ILE A 1 215 ? 6.517 -7.323 2.427 1.00 91.50 215 ILE A N 1
ATOM 1644 C CA . ILE A 1 215 ? 7.600 -7.219 1.447 1.00 91.50 215 ILE A CA 1
ATOM 1645 C C . ILE A 1 215 ? 8.681 -8.266 1.736 1.00 91.50 215 ILE A C 1
ATOM 1647 O O . ILE A 1 215 ? 9.153 -8.402 2.865 1.00 91.50 215 ILE A O 1
ATOM 1651 N N . HIS A 1 216 ? 9.088 -8.999 0.703 1.00 90.56 216 HIS A N 1
ATOM 1652 C CA . HIS A 1 216 ? 10.166 -9.986 0.738 1.00 90.56 216 HIS A CA 1
ATOM 1653 C C . HIS A 1 216 ? 11.079 -9.769 -0.474 1.00 90.56 216 HIS A C 1
ATOM 1655 O O . HIS A 1 216 ? 10.678 -9.988 -1.617 1.00 90.56 216 HIS A O 1
ATOM 1661 N N . GLY A 1 217 ? 12.292 -9.264 -0.231 1.00 89.56 217 GLY A N 1
ATOM 1662 C CA . GLY A 1 217 ? 13.148 -8.727 -1.291 1.00 89.56 217 GLY A CA 1
ATOM 1663 C C . GLY A 1 217 ? 12.440 -7.593 -2.038 1.00 89.56 217 GLY A C 1
ATOM 1664 O O . GLY A 1 217 ? 11.859 -6.706 -1.418 1.00 89.56 217 GLY A O 1
ATOM 1665 N N . MET A 1 218 ? 12.431 -7.655 -3.370 1.00 89.44 218 MET A N 1
ATOM 1666 C CA . MET A 1 218 ? 11.701 -6.706 -4.226 1.00 89.44 218 MET A CA 1
ATOM 1667 C C . MET A 1 218 ? 10.258 -7.131 -4.543 1.00 89.44 218 MET A C 1
ATOM 1669 O O . MET A 1 218 ? 9.578 -6.486 -5.343 1.00 89.44 218 MET A O 1
A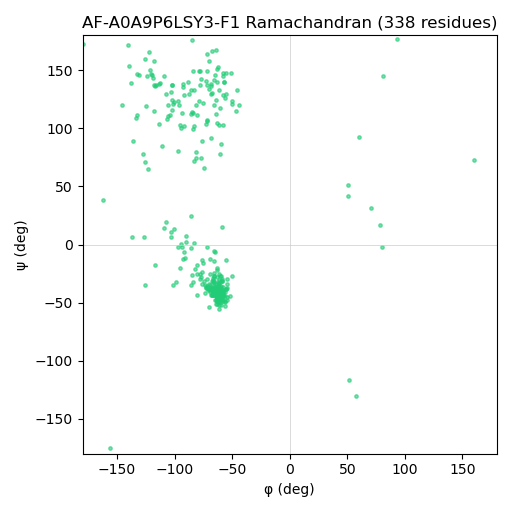TOM 1673 N N . THR A 1 219 ? 9.770 -8.201 -3.910 1.00 91.75 219 THR A N 1
ATOM 1674 C CA . THR A 1 219 ? 8.394 -8.675 -4.073 1.00 91.75 219 THR A CA 1
ATOM 1675 C C . THR A 1 219 ? 7.515 -8.156 -2.943 1.00 91.75 219 THR A C 1
ATOM 1677 O O . THR A 1 219 ? 7.765 -8.437 -1.771 1.00 91.75 219 THR A O 1
ATOM 1680 N N . ALA A 1 220 ? 6.438 -7.454 -3.281 1.00 93.06 220 ALA A N 1
ATOM 1681 C CA . ALA A 1 220 ? 5.377 -7.104 -2.349 1.00 93.06 220 ALA A CA 1
ATOM 1682 C C . ALA A 1 220 ? 4.170 -8.022 -2.533 1.00 93.06 220 ALA A C 1
ATOM 1684 O O . ALA A 1 220 ? 3.532 -8.066 -3.586 1.00 93.06 220 ALA A O 1
ATOM 1685 N N . MET A 1 221 ? 3.816 -8.728 -1.464 1.00 93.06 221 MET A N 1
ATOM 1686 C CA . MET A 1 221 ? 2.513 -9.358 -1.347 1.00 93.06 221 MET A CA 1
ATOM 1687 C C . MET A 1 221 ? 1.523 -8.315 -0.831 1.00 93.06 221 MET A C 1
ATOM 1689 O O . MET A 1 221 ? 1.638 -7.865 0.311 1.00 93.06 221 MET A O 1
ATOM 1693 N N . VAL A 1 222 ? 0.557 -7.945 -1.671 1.00 94.62 222 VAL A N 1
ATOM 1694 C CA 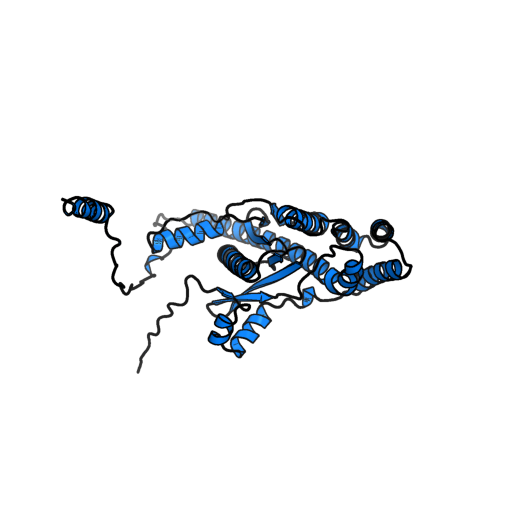. VAL A 1 222 ? -0.538 -7.058 -1.273 1.00 94.62 222 VAL A CA 1
ATOM 1695 C C . VAL A 1 222 ? -1.589 -7.890 -0.550 1.00 94.62 222 VAL A C 1
ATOM 1697 O O . VAL A 1 222 ? -2.127 -8.854 -1.104 1.00 94.62 222 VAL A O 1
ATOM 1700 N N . VAL A 1 223 ? -1.865 -7.542 0.700 1.00 92.38 223 VAL A N 1
ATOM 1701 C CA . VAL A 1 223 ? -2.812 -8.259 1.555 1.00 92.38 223 VAL A CA 1
ATOM 1702 C C . VAL A 1 223 ? -3.927 -7.340 2.020 1.00 92.38 223 VAL A C 1
ATOM 1704 O O . VAL A 1 223 ? -3.720 -6.146 2.213 1.00 92.38 223 VAL A O 1
ATOM 1707 N N . LYS A 1 224 ? -5.107 -7.907 2.245 1.00 91.75 224 LYS A N 1
ATOM 1708 C CA . LYS A 1 224 ? -6.229 -7.212 2.875 1.00 91.75 224 LYS A CA 1
ATOM 1709 C C . LYS A 1 224 ? -6.571 -7.906 4.181 1.00 91.75 224 LYS A C 1
ATOM 1711 O O . LYS A 1 224 ? -6.620 -9.137 4.238 1.00 91.75 224 LYS A O 1
ATOM 1716 N N . ILE A 1 225 ? -6.801 -7.106 5.217 1.00 89.44 225 ILE A N 1
ATOM 1717 C CA . ILE A 1 225 ? -7.359 -7.566 6.488 1.00 89.44 225 ILE A CA 1
ATOM 1718 C C . ILE A 1 225 ? -8.820 -7.163 6.502 1.00 89.44 225 ILE A C 1
ATOM 1720 O O . ILE A 1 225 ? -9.137 -5.9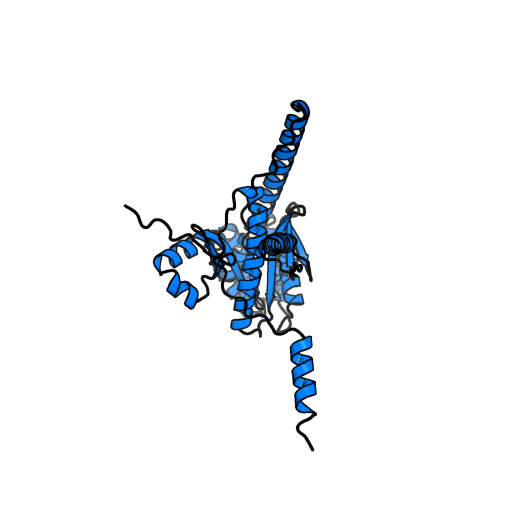90 6.326 1.00 89.44 225 ILE A O 1
ATOM 1724 N N . THR A 1 226 ? -9.703 -8.130 6.699 1.00 87.06 226 THR A N 1
ATOM 1725 C CA . THR A 1 226 ? -11.143 -7.888 6.729 1.00 87.06 226 THR A CA 1
ATOM 1726 C C . THR A 1 226 ? -11.792 -8.710 7.830 1.00 87.06 226 THR A C 1
ATOM 1728 O O . THR A 1 226 ? -11.251 -9.729 8.267 1.00 87.06 226 THR A O 1
ATOM 1731 N N . GLU A 1 227 ? -12.919 -8.227 8.329 1.00 84.88 227 GLU A N 1
ATOM 1732 C CA . GLU A 1 227 ? -13.737 -8.966 9.280 1.00 84.88 227 GLU A CA 1
ATOM 1733 C C . GLU A 1 227 ? -14.632 -9.934 8.503 1.00 84.88 227 GLU A C 1
ATOM 1735 O O . GLU A 1 227 ? -15.242 -9.567 7.501 1.00 84.88 227 GLU A O 1
ATOM 1740 N N . TYR A 1 228 ? -14.675 -11.182 8.950 1.00 82.38 228 TYR A N 1
ATOM 1741 C CA . TYR A 1 228 ? -15.531 -12.223 8.403 1.00 82.38 228 TYR A CA 1
ATOM 1742 C C . TYR A 1 228 ? -16.211 -12.925 9.572 1.00 82.38 228 TYR A C 1
ATOM 174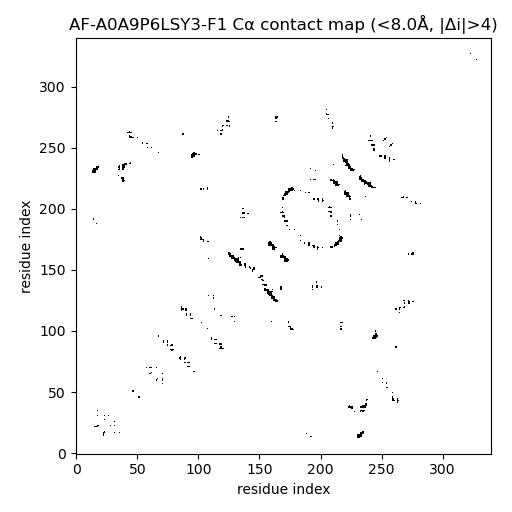4 O O . TYR A 1 228 ? -15.544 -13.590 10.368 1.00 82.38 228 TYR A O 1
ATOM 1752 N N . ASP A 1 229 ? -17.524 -12.744 9.689 1.00 81.38 229 ASP A N 1
ATOM 1753 C CA . ASP A 1 229 ? -18.293 -13.088 10.885 1.00 81.38 229 ASP A CA 1
ATOM 1754 C C . ASP A 1 229 ? -17.652 -12.461 12.145 1.00 81.38 229 ASP A C 1
ATOM 1756 O O . ASP A 1 229 ? -17.529 -11.242 12.238 1.00 81.38 229 ASP A O 1
ATOM 1760 N N . ASP A 1 230 ? -17.187 -13.292 13.082 1.00 76.56 230 ASP A N 1
ATOM 1761 C CA . ASP A 1 230 ? -16.566 -12.884 14.350 1.00 76.56 230 ASP A CA 1
ATOM 1762 C C . ASP A 1 230 ? -15.029 -13.018 14.345 1.00 76.56 230 ASP A C 1
ATOM 1764 O O . ASP A 1 230 ? -14.371 -12.956 15.391 1.00 76.56 230 ASP A O 1
ATOM 1768 N N . ILE A 1 231 ? -14.424 -13.263 13.179 1.00 76.31 231 ILE A N 1
ATOM 1769 C CA . ILE A 1 231 ? -12.974 -13.419 13.035 1.00 76.31 231 ILE A CA 1
ATOM 1770 C C . ILE A 1 231 ? -12.393 -12.408 12.051 1.00 76.31 231 ILE A C 1
ATOM 1772 O O . ILE A 1 231 ? -13.089 -11.778 11.262 1.00 76.31 231 ILE A O 1
ATOM 1776 N N . TRP A 1 232 ? -11.070 -12.279 12.071 1.00 82.50 232 TRP A N 1
ATOM 1777 C CA . TRP A 1 232 ? -10.347 -11.447 11.117 1.00 82.50 232 TRP A CA 1
ATOM 1778 C C . TRP A 1 232 ? -9.649 -12.328 10.097 1.00 82.50 232 TRP A C 1
ATOM 1780 O O . TRP A 1 232 ? -8.793 -13.127 10.470 1.00 82.50 232 TRP A O 1
ATOM 1790 N N . ALA A 1 233 ? -9.983 -12.176 8.824 1.00 83.94 233 ALA A N 1
ATOM 1791 C CA . ALA A 1 233 ? -9.309 -12.852 7.730 1.00 83.94 233 ALA A CA 1
ATOM 1792 C C . ALA A 1 233 ? -8.187 -11.971 7.174 1.00 83.94 233 ALA A C 1
ATOM 1794 O O . ALA A 1 233 ? -8.348 -10.760 7.015 1.00 83.94 233 ALA A O 1
ATOM 1795 N N . VAL A 1 234 ? -7.043 -12.590 6.873 1.00 86.44 234 VAL A N 1
ATOM 1796 C CA . VAL A 1 234 ? -5.960 -11.952 6.115 1.00 86.44 234 VAL A CA 1
ATOM 1797 C C . VAL A 1 234 ? -5.625 -12.812 4.916 1.00 86.44 234 VAL A C 1
ATOM 1799 O O . VAL A 1 234 ? -5.203 -13.960 5.066 1.00 86.44 234 VAL A O 1
ATOM 1802 N N . GLY A 1 235 ? -5.801 -12.232 3.734 1.00 87.38 235 GLY A N 1
ATOM 1803 C CA . GLY A 1 235 ? -5.642 -12.897 2.446 1.00 87.38 235 GLY A CA 1
ATOM 1804 C C . GLY A 1 235 ? -4.977 -11.996 1.420 1.00 87.38 235 GLY A C 1
ATOM 1805 O O . GLY A 1 235 ? -4.737 -10.814 1.676 1.00 87.38 235 GLY A O 1
ATOM 1806 N N . LYS A 1 236 ? -4.639 -12.572 0.264 1.00 91.56 236 LYS A N 1
ATOM 1807 C CA . LYS A 1 236 ? -4.097 -11.807 -0.863 1.00 91.56 236 LYS A CA 1
ATOM 1808 C C . LYS A 1 236 ? -5.190 -10.903 -1.409 1.00 91.56 236 LYS A C 1
ATOM 1810 O O . LYS A 1 236 ? -6.318 -11.356 -1.572 1.00 91.56 236 LYS A O 1
ATOM 1815 N N . ALA A 1 237 ? -4.835 -9.658 -1.698 1.00 94.62 237 ALA A N 1
ATOM 1816 C CA . ALA A 1 237 ? -5.728 -8.728 -2.374 1.00 94.62 237 ALA A CA 1
ATOM 1817 C C . ALA A 1 237 ? -5.651 -8.868 -3.898 1.00 94.62 237 ALA A C 1
ATOM 1819 O O . ALA A 1 237 ? -6.657 -8.745 -4.585 1.00 94.62 237 ALA A O 1
ATOM 1820 N N . CYS A 1 238 ? -4.464 -9.163 -4.418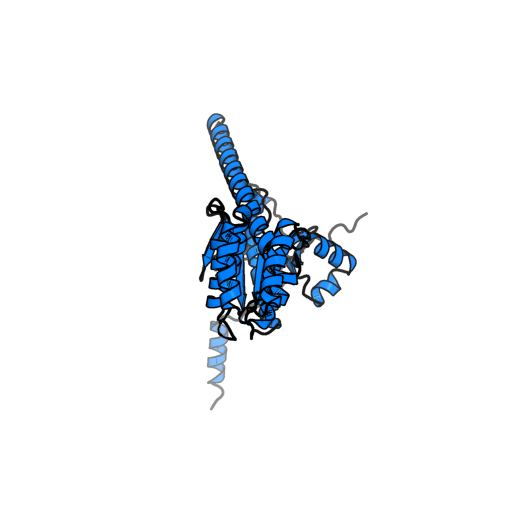 1.00 94.81 238 CYS A N 1
ATOM 1821 C CA . CYS A 1 238 ? -4.196 -9.349 -5.839 1.00 94.81 238 CYS A CA 1
ATOM 1822 C C . CYS A 1 238 ? -2.946 -10.223 -6.023 1.00 94.81 238 CYS A C 1
ATOM 1824 O O . CYS A 1 238 ? -2.360 -10.718 -5.047 1.00 94.81 238 CYS A O 1
ATOM 1826 N N . SER A 1 239 ? -2.515 -10.400 -7.270 1.00 92.19 239 SER A N 1
ATOM 1827 C CA . SER A 1 239 ? -1.203 -10.957 -7.594 1.00 92.19 239 SER A CA 1
ATOM 1828 C C . SER A 1 239 ? -0.077 -10.172 -6.920 1.00 92.19 239 SER A C 1
ATOM 1830 O O . SER A 1 239 ? -0.166 -8.960 -6.710 1.00 92.19 239 SER A O 1
ATOM 1832 N N . SER A 1 240 ? 0.998 -10.878 -6.559 1.00 92.69 240 SER A N 1
ATOM 1833 C CA . SER A 1 240 ? 2.178 -10.247 -5.969 1.00 92.69 240 SER A CA 1
ATOM 1834 C C . SER A 1 240 ? 2.816 -9.275 -6.959 1.00 92.69 240 SER A C 1
ATOM 1836 O O . SER A 1 240 ? 2.960 -9.584 -8.141 1.00 92.69 240 SER A O 1
ATOM 1838 N N . LEU A 1 241 ? 3.257 -8.131 -6.451 1.00 93.19 241 LEU A N 1
ATOM 1839 C CA . LEU A 1 241 ? 3.955 -7.121 -7.226 1.00 93.19 241 LEU A CA 1
ATOM 1840 C C . LEU A 1 241 ? 5.463 -7.350 -7.111 1.00 93.19 241 LEU A C 1
ATOM 1842 O O . LEU A 1 241 ? 6.026 -7.207 -6.030 1.00 93.19 241 LEU A O 1
ATOM 1846 N N . VAL A 1 242 ? 6.108 -7.723 -8.214 1.00 91.88 242 VAL A N 1
ATOM 1847 C CA . VAL A 1 242 ? 7.553 -7.992 -8.270 1.00 91.88 242 VAL A CA 1
ATOM 1848 C C . VAL A 1 242 ? 8.230 -6.830 -8.984 1.00 91.88 242 VAL A C 1
ATOM 1850 O O . VAL A 1 242 ? 8.019 -6.653 -10.181 1.00 91.88 242 VAL A O 1
ATOM 1853 N N . LEU A 1 243 ? 9.008 -6.021 -8.263 1.00 91.12 243 LEU A N 1
ATOM 1854 C CA . LEU A 1 243 ? 9.794 -4.952 -8.884 1.00 91.12 243 LEU A CA 1
ATOM 1855 C C . LEU A 1 243 ? 11.050 -5.552 -9.544 1.00 91.12 243 LEU A C 1
ATOM 1857 O O . LEU A 1 243 ? 11.678 -6.424 -8.937 1.00 91.12 243 LEU A O 1
ATOM 1861 N N . PRO A 1 244 ? 11.424 -5.113 -10.759 1.00 88.94 244 PRO A N 1
ATOM 1862 C CA . PRO A 1 244 ? 12.538 -5.707 -11.495 1.00 88.94 244 PRO A CA 1
ATOM 1863 C C . PRO A 1 244 ? 13.872 -5.365 -10.828 1.00 88.94 244 PRO A C 1
ATOM 1865 O O . PRO A 1 244 ? 14.095 -4.206 -10.488 1.00 88.94 244 PRO A O 1
ATOM 1868 N N . ILE A 1 245 ? 14.744 -6.364 -10.656 1.00 82.81 245 ILE A N 1
ATOM 1869 C CA . ILE A 1 245 ? 16.099 -6.204 -10.084 1.00 82.81 245 ILE A CA 1
ATOM 1870 C C . ILE A 1 245 ? 17.147 -6.135 -11.198 1.00 82.81 245 ILE A C 1
ATOM 1872 O O . ILE A 1 245 ? 18.174 -5.466 -11.071 1.00 82.81 245 ILE A O 1
ATOM 1876 N N . VAL A 1 246 ? 16.886 -6.851 -12.292 1.00 79.88 246 VAL A N 1
ATOM 1877 C CA . VAL A 1 246 ? 17.746 -6.912 -13.472 1.00 79.88 246 VAL A CA 1
ATOM 1878 C C . VAL A 1 246 ? 16.960 -6.542 -14.729 1.00 79.88 246 VAL A C 1
ATOM 1880 O O . VAL A 1 246 ? 15.728 -6.591 -14.755 1.00 79.88 246 VAL A O 1
ATOM 1883 N N . SER A 1 247 ? 17.674 -6.147 -15.783 1.00 80.56 247 SER A N 1
ATOM 1884 C CA . SER A 1 247 ? 17.096 -5.684 -17.053 1.00 80.56 247 SER A CA 1
ATOM 1885 C C . SER A 1 247 ? 16.124 -6.691 -17.672 1.00 80.56 247 SER A C 1
ATOM 1887 O O . SER A 1 247 ? 15.132 -6.309 -18.291 1.00 80.56 247 SER A O 1
ATOM 1889 N N . GLU A 1 248 ? 16.398 -7.982 -17.496 1.00 82.44 248 GLU A N 1
ATOM 1890 C CA . GLU A 1 248 ? 15.612 -9.084 -18.044 1.00 82.44 248 GLU A CA 1
ATOM 1891 C C . GLU A 1 248 ? 14.197 -9.150 -17.440 1.00 82.44 248 GLU A C 1
ATOM 1893 O O . GLU A 1 248 ? 13.255 -9.566 -18.119 1.00 82.44 248 GLU A O 1
ATOM 1898 N N . ASP A 1 249 ? 14.019 -8.666 -16.206 1.00 87.56 249 ASP A N 1
ATOM 1899 C CA . ASP A 1 249 ? 12.735 -8.679 -15.495 1.00 87.56 249 ASP A CA 1
ATOM 1900 C C . ASP A 1 249 ? 11.804 -7.540 -15.935 1.00 87.56 249 ASP A C 1
ATOM 1902 O O . ASP A 1 249 ? 10.593 -7.588 -15.703 1.00 87.56 249 ASP A O 1
ATOM 1906 N N . VAL A 1 250 ? 12.346 -6.502 -16.583 1.00 89.50 250 VAL A N 1
ATOM 1907 C CA . VAL A 1 250 ? 11.606 -5.273 -16.909 1.00 89.50 250 VAL A CA 1
ATOM 1908 C C . VAL A 1 250 ? 10.419 -5.570 -17.813 1.00 89.50 250 VAL A C 1
ATOM 1910 O O . VAL A 1 250 ? 9.315 -5.085 -17.565 1.00 89.50 250 VAL A O 1
ATOM 1913 N N . LYS A 1 251 ? 10.607 -6.413 -18.833 1.00 91.50 251 LYS A N 1
ATOM 1914 C CA . LYS A 1 251 ? 9.515 -6.804 -19.731 1.00 91.50 251 LYS A CA 1
ATOM 1915 C C . LYS A 1 251 ? 8.384 -7.485 -18.957 1.00 91.50 251 LYS A C 1
ATOM 1917 O O . LYS A 1 251 ? 7.223 -7.115 -19.121 1.00 91.50 251 LYS A O 1
ATOM 1922 N N . PHE A 1 252 ? 8.724 -8.436 -18.087 1.00 91.81 252 PHE A N 1
ATOM 1923 C CA . PHE A 1 252 ? 7.741 -9.148 -17.275 1.00 91.81 252 PHE A CA 1
ATOM 1924 C C . PHE A 1 252 ? 6.981 -8.193 -16.345 1.00 91.81 252 PHE A C 1
ATOM 1926 O O . PHE A 1 252 ? 5.753 -8.272 -16.249 1.00 91.81 252 PHE A O 1
ATOM 1933 N N . PHE A 1 253 ? 7.690 -7.257 -15.709 1.00 93.56 253 PHE A N 1
ATOM 1934 C CA . PHE A 1 253 ? 7.085 -6.232 -14.864 1.00 93.56 253 PHE A CA 1
ATOM 1935 C C . PHE A 1 253 ? 6.122 -5.328 -15.642 1.00 93.56 253 PHE A C 1
ATOM 1937 O O . PHE A 1 253 ? 5.005 -5.087 -15.185 1.00 93.56 253 PHE A O 1
ATOM 1944 N N . LEU A 1 254 ? 6.507 -4.861 -16.830 1.00 93.31 254 LEU A N 1
ATOM 1945 C CA . LEU A 1 254 ? 5.645 -4.027 -17.669 1.00 93.31 254 LEU A CA 1
ATOM 1946 C C . LEU A 1 254 ? 4.385 -4.776 -18.127 1.00 93.31 254 LEU A C 1
ATOM 1948 O O . LEU A 1 254 ? 3.302 -4.201 -18.160 1.00 93.31 254 LEU A O 1
ATOM 1952 N N . GLU A 1 255 ? 4.490 -6.065 -18.445 1.00 92.56 255 GLU A N 1
ATOM 1953 C CA . GLU A 1 255 ? 3.349 -6.861 -18.915 1.00 92.56 255 GLU A CA 1
ATOM 1954 C C . GLU A 1 255 ? 2.361 -7.231 -17.789 1.00 92.56 255 GLU A C 1
ATOM 1956 O O . GLU A 1 255 ? 1.150 -7.335 -18.040 1.00 92.56 255 GLU A O 1
ATOM 1961 N N . ASN A 1 256 ? 2.860 -7.405 -16.556 1.00 91.94 256 ASN A N 1
ATOM 1962 C CA . ASN A 1 256 ? 2.108 -8.042 -15.466 1.00 91.94 256 ASN A CA 1
ATOM 1963 C C . ASN A 1 256 ? 2.008 -7.216 -14.171 1.00 91.94 256 ASN A C 1
ATOM 1965 O O . ASN A 1 256 ? 0.987 -7.284 -13.495 1.00 91.94 256 ASN A O 1
ATOM 1969 N N . GLY A 1 257 ? 3.033 -6.444 -13.804 1.00 93.12 257 GLY A N 1
ATOM 1970 C CA . GLY A 1 257 ? 3.131 -5.779 -12.496 1.00 93.12 257 GLY A CA 1
ATOM 1971 C C . GLY A 1 257 ? 2.785 -4.289 -12.497 1.00 93.12 257 GLY A C 1
ATOM 1972 O O . GLY A 1 257 ? 2.189 -3.791 -11.545 1.00 93.12 257 GLY A O 1
ATOM 1973 N N . VAL A 1 258 ? 3.116 -3.561 -13.565 1.00 94.38 258 VAL A N 1
ATOM 1974 C CA . VAL A 1 258 ? 3.016 -2.090 -13.590 1.00 94.38 258 VAL A CA 1
ATOM 1975 C C . VAL A 1 258 ? 1.592 -1.566 -13.366 1.00 94.38 258 VAL A C 1
ATOM 1977 O O . VAL A 1 258 ? 1.397 -0.574 -12.665 1.00 94.38 258 VAL A O 1
ATOM 1980 N N . PHE A 1 259 ? 0.584 -2.264 -13.894 1.00 94.31 259 PHE A N 1
ATOM 1981 C CA . PHE A 1 259 ? -0.827 -1.921 -13.702 1.00 94.31 259 PHE A CA 1
ATOM 1982 C C . PHE A 1 259 ? -1.224 -2.031 -12.227 1.00 94.31 259 PHE A C 1
ATOM 1984 O O . PHE A 1 259 ? -1.826 -1.107 -11.685 1.00 94.31 259 PHE A O 1
ATOM 1991 N N . VAL A 1 260 ? -0.796 -3.113 -11.564 1.00 95.62 260 VAL A N 1
ATOM 1992 C CA . VAL A 1 260 ? -1.026 -3.338 -10.131 1.00 95.62 260 VAL A CA 1
ATOM 1993 C C . VAL A 1 260 ? -0.395 -2.228 -9.307 1.00 95.62 260 VAL A C 1
ATOM 1995 O O . VAL A 1 260 ? -1.041 -1.698 -8.409 1.00 95.62 260 VAL A O 1
ATOM 1998 N N . LEU A 1 261 ? 0.830 -1.816 -9.642 1.00 96.00 261 LEU A N 1
ATOM 1999 C CA . LEU A 1 261 ? 1.499 -0.715 -8.952 1.00 96.00 261 LEU A CA 1
ATOM 2000 C C . LEU A 1 261 ? 0.725 0.605 -9.077 1.00 96.00 261 LEU A C 1
ATOM 2002 O O . LEU A 1 261 ? 0.492 1.276 -8.073 1.00 96.00 261 LEU A O 1
ATOM 2006 N N . PHE A 1 262 ? 0.305 0.977 -10.287 1.00 95.81 262 PHE A N 1
ATOM 2007 C CA . PHE A 1 262 ? -0.421 2.233 -10.502 1.00 95.81 262 PHE A CA 1
ATOM 2008 C C . PHE A 1 262 ? -1.796 2.228 -9.834 1.00 95.81 262 PHE A C 1
ATOM 2010 O O . PHE A 1 262 ? -2.171 3.203 -9.183 1.00 95.81 262 PHE A O 1
ATOM 2017 N N . ASN A 1 263 ? -2.533 1.122 -9.942 1.00 96.38 263 ASN A N 1
ATOM 2018 C CA . ASN A 1 263 ? -3.837 0.989 -9.301 1.00 96.38 263 ASN A CA 1
ATOM 2019 C C . ASN A 1 263 ? -3.709 0.994 -7.774 1.00 96.38 263 ASN A C 1
ATOM 2021 O O . ASN A 1 263 ? -4.519 1.620 -7.096 1.00 96.38 263 ASN A O 1
ATOM 2025 N N . LEU A 1 264 ? -2.656 0.379 -7.230 1.00 96.50 264 LEU A N 1
ATOM 2026 C CA . LEU A 1 264 ? -2.364 0.402 -5.801 1.00 96.50 264 LEU A CA 1
ATOM 2027 C C . LEU A 1 264 ? -2.082 1.827 -5.302 1.00 96.50 264 LEU A C 1
ATOM 2029 O O . LEU A 1 264 ? -2.629 2.229 -4.279 1.00 96.50 264 LEU A O 1
ATOM 2033 N N . LEU A 1 265 ? -1.280 2.617 -6.021 1.00 95.81 265 LEU A N 1
ATOM 2034 C CA . LEU A 1 265 ? -1.025 4.020 -5.665 1.00 95.81 265 LEU A CA 1
ATOM 2035 C C . LEU A 1 265 ? -2.312 4.860 -5.687 1.00 95.81 265 LEU A C 1
ATOM 2037 O O . LEU A 1 265 ? -2.552 5.643 -4.765 1.00 95.81 265 LEU A O 1
ATOM 2041 N N . ASN A 1 266 ? -3.171 4.656 -6.687 1.00 95.12 266 ASN A N 1
ATOM 2042 C CA . ASN A 1 266 ? -4.485 5.299 -6.738 1.00 95.12 266 ASN A CA 1
ATOM 2043 C C . ASN A 1 266 ? -5.377 4.877 -5.559 1.00 95.12 266 ASN A C 1
ATOM 2045 O O . ASN A 1 266 ? -6.028 5.728 -4.953 1.00 95.12 266 ASN A O 1
ATOM 2049 N N . GLU A 1 267 ? -5.362 3.595 -5.184 1.00 96.31 267 GLU A N 1
ATOM 2050 C CA . GLU A 1 267 ? -6.103 3.081 -4.028 1.00 96.31 267 GLU A CA 1
ATOM 2051 C C . GLU A 1 267 ? -5.649 3.760 -2.728 1.00 96.31 267 GLU A C 1
ATOM 2053 O O . GLU A 1 267 ? -6.482 4.231 -1.955 1.00 96.31 267 GLU A O 1
ATOM 2058 N N . TYR A 1 268 ? -4.337 3.905 -2.504 1.00 96.62 268 TYR A N 1
ATOM 2059 C CA . TYR A 1 268 ? -3.821 4.633 -1.339 1.00 96.62 268 TYR A CA 1
ATOM 2060 C C . TYR A 1 268 ? -4.195 6.117 -1.348 1.00 96.62 268 TYR A C 1
ATOM 2062 O O . TYR A 1 268 ? -4.482 6.675 -0.286 1.00 96.62 268 TYR A O 1
ATOM 2070 N N . HIS A 1 269 ? -4.201 6.764 -2.516 1.00 95.69 269 HIS A N 1
ATOM 2071 C CA . HIS A 1 269 ? -4.626 8.157 -2.636 1.00 95.69 269 HIS A CA 1
ATOM 2072 C C . HIS A 1 269 ? -6.092 8.335 -2.223 1.00 95.69 269 HIS A C 1
ATOM 2074 O O . HIS A 1 269 ? -6.405 9.148 -1.346 1.00 95.69 269 HIS A O 1
ATOM 2080 N N . GLU A 1 270 ? -6.985 7.536 -2.806 1.00 96.31 270 GLU A N 1
ATOM 2081 C CA . GLU A 1 270 ? -8.415 7.587 -2.509 1.00 96.31 270 GLU A CA 1
ATOM 2082 C C . GLU A 1 270 ? -8.706 7.193 -1.059 1.00 96.31 270 GLU A C 1
ATOM 2084 O O . GLU A 1 270 ? -9.495 7.853 -0.374 1.00 96.31 270 GLU A O 1
ATOM 2089 N N . TYR A 1 271 ? -8.008 6.180 -0.543 1.00 96.56 271 TYR A N 1
ATOM 2090 C CA . TYR A 1 271 ? -8.070 5.799 0.862 1.00 96.56 271 TYR A CA 1
ATOM 2091 C C . TYR A 1 271 ? -7.673 6.957 1.788 1.00 96.56 271 TYR A C 1
ATOM 2093 O O . TYR A 1 271 ? -8.395 7.270 2.740 1.00 96.56 271 TYR A O 1
ATOM 2101 N N . ALA A 1 272 ? -6.556 7.636 1.512 1.00 96.44 272 ALA A N 1
ATOM 2102 C CA . ALA A 1 272 ? -6.080 8.740 2.340 1.00 96.44 272 ALA A CA 1
ATOM 2103 C C . ALA A 1 272 ? -7.065 9.918 2.345 1.00 96.44 272 ALA A C 1
ATOM 2105 O O . ALA A 1 272 ? -7.320 10.504 3.399 1.00 96.44 272 ALA A O 1
ATOM 2106 N N . ARG A 1 273 ? -7.677 10.235 1.196 1.00 95.94 273 ARG A N 1
ATOM 2107 C CA . ARG A 1 273 ? -8.723 11.267 1.097 1.00 95.94 273 ARG A CA 1
ATOM 2108 C C . ARG A 1 273 ? -9.961 10.907 1.914 1.00 95.94 273 ARG A C 1
ATOM 2110 O O . ARG A 1 273 ? -10.436 11.732 2.697 1.00 95.94 273 ARG A O 1
ATOM 2117 N N . LYS A 1 274 ? -10.467 9.676 1.771 1.00 95.69 274 LYS A N 1
ATOM 2118 C CA . LYS A 1 274 ? -11.613 9.175 2.551 1.00 95.69 274 LYS A CA 1
ATOM 2119 C C . LYS A 1 274 ? -11.321 9.228 4.049 1.00 95.69 274 LYS A C 1
ATOM 2121 O O . LYS A 1 274 ? -12.129 9.751 4.812 1.00 95.69 274 LYS A O 1
ATOM 2126 N N . THR A 1 275 ? -10.137 8.768 4.443 1.00 96.06 275 THR A N 1
ATOM 2127 C CA . THR A 1 275 ? -9.700 8.724 5.841 1.00 96.06 275 THR A CA 1
ATOM 2128 C C . THR A 1 275 ? -9.615 10.117 6.453 1.00 96.06 275 THR A C 1
ATOM 2130 O O . THR A 1 275 ? -10.146 10.355 7.537 1.00 96.06 275 THR A O 1
ATOM 2133 N N . TYR A 1 276 ? -9.004 11.061 5.734 1.00 95.06 276 TYR A N 1
ATOM 2134 C CA . TYR A 1 276 ? -8.914 12.453 6.163 1.00 95.06 276 TYR A CA 1
ATOM 2135 C C . TYR A 1 276 ? -10.298 13.058 6.434 1.00 95.06 276 TYR A C 1
ATOM 2137 O O . TYR A 1 276 ? -10.536 13.644 7.491 1.00 95.06 276 TYR A O 1
ATOM 2145 N N . ASN A 1 277 ? -11.234 12.872 5.502 1.00 94.44 277 ASN A N 1
ATOM 2146 C CA . ASN A 1 277 ? -12.588 13.410 5.623 1.00 94.44 277 ASN A CA 1
ATOM 2147 C C . ASN A 1 277 ? -13.369 12.754 6.770 1.00 94.44 277 ASN A C 1
ATOM 2149 O O . ASN A 1 277 ? -14.020 13.454 7.547 1.00 94.44 277 ASN A O 1
ATOM 2153 N N . ALA A 1 278 ? -13.274 11.431 6.912 1.00 94.69 278 ALA A N 1
ATOM 2154 C CA . ALA A 1 278 ? -13.936 10.687 7.979 1.00 94.69 278 ALA A CA 1
ATOM 2155 C C . ALA A 1 278 ? -13.420 11.097 9.369 1.00 94.69 278 ALA A C 1
ATOM 2157 O O . ALA A 1 278 ? -14.220 11.347 10.274 1.00 94.69 278 ALA A O 1
ATOM 2158 N N . LYS A 1 279 ? -12.102 11.288 9.521 1.00 93.62 279 LYS A N 1
ATOM 2159 C CA . LYS A 1 279 ? -11.505 11.854 10.738 1.00 93.62 279 LYS A CA 1
ATOM 2160 C C . LYS A 1 279 ? -12.098 13.221 11.074 1.00 93.62 279 LYS A C 1
ATOM 2162 O O . LYS A 1 279 ? -12.562 13.434 12.193 1.00 93.62 279 LYS A O 1
ATOM 2167 N N . ARG A 1 280 ? -12.085 14.150 10.114 1.00 92.75 280 ARG A N 1
ATOM 2168 C CA . ARG A 1 280 ? -12.589 15.517 10.316 1.00 92.75 280 ARG A CA 1
ATOM 2169 C C . ARG A 1 280 ? -14.060 15.531 10.720 1.00 92.75 280 ARG A C 1
ATOM 2171 O O . ARG A 1 280 ? -14.431 16.267 11.631 1.00 92.75 280 ARG A O 1
ATOM 2178 N N . LEU A 1 281 ? -14.879 14.701 10.076 1.00 92.94 281 LEU A N 1
ATOM 2179 C CA . LEU A 1 281 ? -16.296 14.567 10.400 1.00 92.94 281 LEU A CA 1
ATOM 2180 C C . LEU A 1 281 ? -16.506 14.020 11.818 1.00 92.94 281 LEU A C 1
ATOM 2182 O O . LEU A 1 281 ? -17.335 14.540 12.562 1.00 92.94 281 LEU A O 1
ATOM 2186 N N . TYR A 1 282 ? -15.737 13.006 12.215 1.00 92.00 282 TYR A N 1
ATOM 2187 C CA . TYR A 1 282 ? -15.778 12.456 13.569 1.00 92.00 282 TYR A CA 1
ATOM 2188 C C . TYR A 1 282 ? -15.400 13.501 14.631 1.00 92.00 282 TYR A C 1
ATOM 2190 O O . TYR A 1 282 ? -16.118 13.671 15.618 1.00 92.00 282 TYR A O 1
ATOM 2198 N N . GLU A 1 283 ? -14.310 14.244 14.417 1.00 90.19 283 GLU A N 1
ATOM 2199 C CA . GLU A 1 283 ? -13.876 15.318 15.320 1.00 90.19 283 GLU A CA 1
ATOM 2200 C C . GLU A 1 283 ? -14.929 16.422 15.445 1.00 90.19 283 GLU A C 1
ATOM 2202 O O . GLU A 1 283 ? -15.220 16.870 16.555 1.00 90.19 283 GLU A O 1
ATOM 2207 N N . TYR A 1 284 ? -15.522 16.835 14.322 1.00 89.81 284 TYR A N 1
ATOM 2208 C CA . TYR A 1 284 ? -16.603 17.817 14.299 1.00 89.81 284 TYR A CA 1
ATOM 2209 C C . TYR A 1 284 ? -17.810 17.337 15.113 1.00 89.81 284 TYR A C 1
ATOM 2211 O O . TYR A 1 284 ? -18.232 18.017 16.047 1.00 89.81 284 TYR A O 1
ATOM 2219 N N . ASN A 1 285 ? -18.300 16.124 14.839 1.00 88.50 285 ASN A N 1
ATOM 2220 C CA . ASN A 1 285 ? -19.449 15.550 15.538 1.00 88.50 285 ASN A CA 1
ATOM 2221 C C . ASN A 1 285 ? -19.217 15.442 17.051 1.00 88.50 285 ASN A C 1
ATOM 2223 O O . ASN A 1 285 ? -20.134 15.683 17.834 1.00 88.50 285 ASN A O 1
ATOM 2227 N N . ASN A 1 286 ? -18.001 15.098 17.480 1.00 86.56 286 ASN A N 1
ATOM 2228 C CA . ASN A 1 286 ? -17.669 15.024 18.901 1.00 86.56 286 ASN A CA 1
ATOM 2229 C C . ASN A 1 286 ? -17.613 16.400 19.571 1.00 86.56 286 ASN A C 1
ATOM 2231 O O . ASN A 1 286 ? -18.082 16.527 20.700 1.00 86.56 286 ASN A O 1
ATOM 2235 N N . ARG A 1 287 ? -17.103 17.432 18.885 1.00 85.88 287 ARG A N 1
ATOM 2236 C CA . ARG A 1 287 ? -17.138 18.813 19.395 1.00 85.88 287 ARG A CA 1
ATOM 2237 C C . ARG A 1 287 ? -18.571 19.301 19.557 1.00 85.88 287 ARG A C 1
ATOM 2239 O O . ARG A 1 287 ? -18.935 19.722 20.647 1.00 85.88 287 ARG A O 1
ATOM 2246 N N . THR A 1 288 ? -19.408 19.127 18.536 1.00 80.75 288 THR A N 1
ATOM 2247 C CA . THR A 1 288 ? -20.823 19.521 18.595 1.00 80.75 288 THR A CA 1
ATOM 2248 C C . THR A 1 288 ? -21.584 18.771 19.692 1.00 80.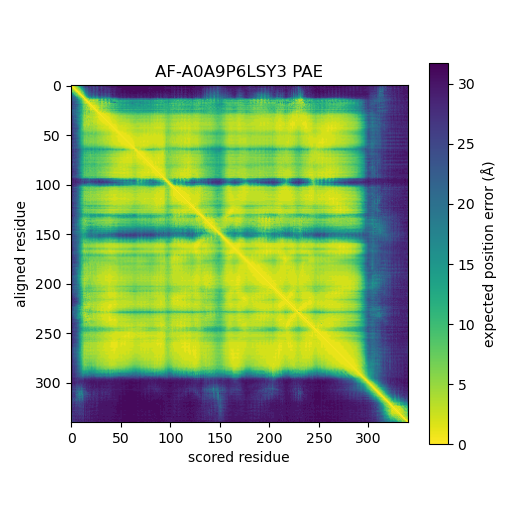75 288 THR A C 1
ATOM 2250 O O . THR A 1 288 ? -22.393 19.365 20.397 1.00 80.75 288 THR A O 1
ATOM 2253 N N . LYS A 1 289 ? -21.311 17.474 19.898 1.00 80.88 289 LYS A N 1
ATOM 2254 C CA . LYS A 1 289 ? -21.885 16.716 21.024 1.00 80.88 289 LYS A CA 1
ATOM 2255 C C . LYS A 1 289 ? -21.439 17.264 22.381 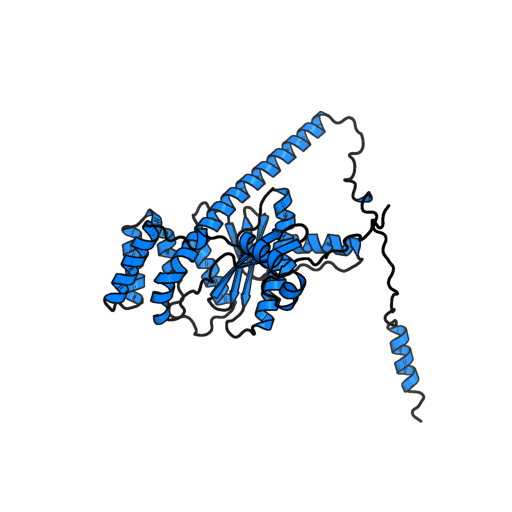1.00 80.88 289 LYS A C 1
ATOM 2257 O O . LYS A 1 289 ? -22.279 17.397 23.265 1.00 80.88 289 LYS A O 1
ATOM 2262 N N . ALA A 1 290 ? -20.155 17.579 22.548 1.00 75.75 290 ALA A N 1
ATOM 2263 C CA . ALA A 1 290 ? -19.625 18.135 23.792 1.00 75.75 290 ALA A CA 1
ATOM 2264 C C . ALA A 1 290 ? -20.198 19.531 24.088 1.00 75.75 290 ALA A C 1
ATOM 2266 O O . ALA A 1 290 ? -20.589 19.804 25.219 1.00 75.75 290 ALA A O 1
ATOM 2267 N N . GLU A 1 291 ? -20.318 20.383 23.069 1.00 73.75 291 GLU A N 1
ATOM 2268 C CA . GLU A 1 291 ? -20.939 21.708 23.166 1.00 73.75 291 GLU A CA 1
ATOM 2269 C C . GLU A 1 291 ? -22.427 21.601 23.531 1.00 73.75 291 GLU A C 1
ATOM 2271 O O . GLU A 1 291 ? -22.883 22.252 24.468 1.00 73.75 291 GLU A O 1
ATOM 2276 N N . ASN A 1 292 ? -23.178 20.706 22.881 1.00 66.69 292 ASN A N 1
ATOM 2277 C CA . ASN A 1 292 ? -24.590 20.473 23.199 1.00 66.69 292 ASN A CA 1
ATOM 2278 C C . ASN A 1 292 ? -24.801 19.864 24.595 1.00 66.69 292 ASN A C 1
ATOM 2280 O O . ASN A 1 292 ? -25.808 20.156 25.240 1.00 66.69 292 ASN A O 1
ATOM 2284 N N . ALA A 1 293 ? -23.877 19.025 25.071 1.00 64.00 293 ALA A N 1
ATOM 2285 C CA . ALA A 1 293 ? -23.902 18.503 26.435 1.00 64.00 293 ALA A CA 1
ATOM 2286 C C . ALA A 1 293 ? -23.598 19.605 27.463 1.00 64.00 293 ALA A C 1
ATOM 2288 O O . ALA A 1 293 ? -24.262 19.672 28.491 1.00 64.00 293 ALA A O 1
ATOM 2289 N N . ALA A 1 294 ? -22.656 20.505 27.163 1.00 60.81 294 ALA A N 1
ATOM 2290 C CA . ALA A 1 294 ? -22.318 21.641 28.019 1.00 60.81 294 ALA A CA 1
ATOM 2291 C C . ALA A 1 294 ? -23.456 22.675 28.128 1.00 60.81 294 ALA A C 1
ATOM 2293 O O . ALA A 1 294 ? -23.624 23.282 29.181 1.00 60.81 294 ALA A O 1
ATOM 2294 N N . VAL A 1 295 ? -24.261 22.851 27.073 1.00 60.31 295 VAL A N 1
ATOM 2295 C CA . VAL A 1 295 ? -25.428 23.760 27.067 1.00 60.31 295 VAL A CA 1
ATOM 2296 C C . VAL A 1 295 ? -26.633 23.184 27.832 1.00 60.31 295 VAL A C 1
ATOM 2298 O O . VAL A 1 295 ? -27.462 23.948 28.316 1.00 60.31 295 VAL A O 1
ATOM 2301 N N . ASN A 1 296 ? -26.721 21.858 27.990 1.00 56.50 296 ASN A N 1
ATOM 2302 C CA . ASN A 1 296 ? -27.846 21.169 28.643 1.00 56.50 296 ASN A CA 1
ATOM 2303 C C . ASN A 1 296 ? -27.504 20.566 30.022 1.00 56.50 296 ASN A C 1
ATOM 2305 O O . ASN A 1 296 ? -28.253 19.728 30.526 1.00 56.50 296 ASN A O 1
ATOM 2309 N N . ALA A 1 297 ? -26.377 20.941 30.633 1.00 42.66 297 ALA A N 1
ATOM 2310 C CA . ALA A 1 297 ? -25.920 20.315 31.870 1.00 42.66 297 ALA A CA 1
ATOM 2311 C C . ALA A 1 297 ? -26.568 20.928 33.129 1.00 42.66 297 ALA A C 1
ATOM 2313 O O . ALA A 1 297 ? -26.095 21.934 33.654 1.00 42.66 297 ALA A O 1
ATOM 2314 N N . ASP A 1 298 ? -27.592 20.251 33.658 1.00 41.66 298 ASP A N 1
ATOM 2315 C CA . ASP A 1 298 ? -27.767 20.094 35.110 1.00 41.66 298 ASP A CA 1
ATOM 2316 C C . ASP A 1 298 ? -26.688 19.098 35.599 1.00 41.66 298 ASP A C 1
ATOM 2318 O O . ASP A 1 298 ? -26.392 18.127 34.889 1.00 41.66 298 ASP A O 1
ATOM 2322 N N . PRO A 1 299 ? -26.046 19.295 36.766 1.00 44.97 299 PRO A N 1
ATOM 2323 C CA . PRO A 1 299 ? -24.842 18.568 37.141 1.00 44.97 299 PRO A CA 1
ATOM 2324 C C . PRO A 1 299 ? -25.216 17.195 37.699 1.00 44.97 299 PRO A C 1
ATOM 2326 O O . PRO A 1 299 ? -25.237 16.974 38.907 1.00 44.97 299 PRO A O 1
ATOM 2329 N N . THR A 1 300 ? -25.507 16.245 36.816 1.00 46.16 300 THR A N 1
ATOM 2330 C CA . THR A 1 300 ? -25.484 14.824 37.177 1.00 46.16 300 THR A CA 1
ATOM 2331 C C . THR A 1 300 ? -24.202 14.193 36.644 1.00 46.16 300 THR A C 1
ATOM 2333 O O . THR A 1 300 ? -23.796 14.505 35.522 1.00 46.16 300 THR A O 1
ATOM 2336 N N . PRO A 1 301 ? -23.518 13.337 37.427 1.00 43.31 301 PRO A N 1
ATOM 2337 C CA . PRO A 1 301 ? -22.266 12.732 37.000 1.00 43.31 301 PRO A CA 1
ATOM 2338 C C . PRO A 1 301 ? -22.530 11.908 35.743 1.00 43.31 301 PRO A C 1
ATOM 2340 O O . PRO A 1 301 ? -23.328 10.970 35.766 1.00 43.31 301 PRO A O 1
ATOM 2343 N N . ALA A 1 302 ? -21.889 12.293 34.640 1.00 44.19 302 ALA A N 1
ATOM 2344 C CA . ALA A 1 302 ? -21.982 11.572 33.386 1.00 44.19 302 ALA A CA 1
ATOM 2345 C C . ALA A 1 302 ? -21.569 10.115 33.618 1.00 44.19 302 ALA A C 1
ATOM 2347 O O . ALA A 1 302 ? -20.497 9.836 34.159 1.00 44.19 302 ALA A O 1
ATOM 2348 N N . SER A 1 303 ? -22.454 9.206 33.215 1.00 40.31 303 SER A N 1
ATOM 2349 C CA . SER A 1 303 ? -22.244 7.767 33.223 1.00 40.31 303 SER A CA 1
ATOM 2350 C C . SER A 1 303 ? -20.876 7.428 32.636 1.00 40.31 303 SER A C 1
ATOM 2352 O O . SER A 1 303 ? -20.627 7.636 31.444 1.00 40.31 303 SER A O 1
ATOM 2354 N N . ILE A 1 304 ? -20.008 6.879 33.478 1.00 39.31 304 ILE A N 1
ATOM 2355 C CA . ILE A 1 304 ? -18.886 6.052 33.050 1.00 39.31 304 ILE A CA 1
ATOM 2356 C C . ILE A 1 304 ? -19.484 5.005 32.104 1.00 39.31 304 ILE A C 1
ATOM 2358 O O . ILE A 1 304 ? -20.449 4.332 32.463 1.00 39.31 304 ILE A O 1
ATOM 2362 N N . LEU A 1 305 ? -18.977 4.933 30.870 1.00 38.22 305 LEU A N 1
ATOM 2363 C CA . LEU A 1 305 ? -19.320 3.875 29.918 1.00 38.22 305 LEU A CA 1
ATOM 2364 C C . LEU A 1 305 ? -19.293 2.528 30.656 1.00 38.22 305 LEU A C 1
ATOM 2366 O O . LEU A 1 305 ? -18.253 2.172 31.207 1.00 38.22 305 LEU A O 1
ATOM 2370 N N . GLU A 1 306 ? -20.432 1.824 30.691 1.00 38.31 306 GLU A N 1
ATOM 2371 C CA . GLU A 1 306 ? -20.621 0.514 31.332 1.00 38.31 306 GLU A CA 1
ATOM 2372 C C . GLU A 1 306 ? -19.688 -0.544 30.703 1.00 38.31 306 GLU A C 1
ATOM 2374 O O . GLU A 1 306 ? -20.102 -1.392 29.915 1.00 38.31 306 GLU A O 1
ATOM 2379 N N . TRP A 1 307 ? -18.412 -0.534 31.082 1.00 36.47 307 TRP A N 1
ATOM 2380 C CA . TRP A 1 307 ? -17.524 -1.694 30.982 1.00 36.47 307 TRP A CA 1
ATOM 2381 C C . TRP A 1 307 ? -17.822 -2.710 32.100 1.00 36.47 307 TRP A C 1
ATOM 2383 O O . TRP A 1 307 ? -17.439 -3.873 32.005 1.00 36.47 307 TRP A O 1
ATOM 2393 N N . GLU A 1 308 ? -18.601 -2.308 33.113 1.00 31.77 308 GLU A N 1
ATOM 2394 C CA . GLU A 1 308 ? -19.061 -3.142 34.233 1.00 31.77 308 GLU A CA 1
ATOM 2395 C C . GLU A 1 308 ? -20.013 -4.281 33.820 1.00 31.77 308 GLU A C 1
ATOM 2397 O O . GLU A 1 308 ? -20.217 -5.221 34.585 1.00 31.77 308 GLU A O 1
ATOM 2402 N N . ARG A 1 309 ? -20.566 -4.267 32.595 1.00 31.91 309 ARG A N 1
ATOM 2403 C CA . ARG A 1 309 ? -21.377 -5.387 32.070 1.00 31.91 309 ARG A CA 1
ATOM 2404 C C . ARG A 1 309 ? -20.562 -6.525 31.465 1.00 31.91 309 ARG A C 1
ATOM 2406 O O . ARG A 1 309 ? -21.139 -7.518 31.017 1.00 31.91 309 ARG A O 1
ATOM 2413 N N . VAL A 1 310 ? -19.235 -6.438 31.488 1.00 32.38 310 VAL A N 1
ATOM 2414 C CA . VAL A 1 310 ? -18.365 -7.560 31.137 1.00 32.38 310 VAL A CA 1
ATOM 2415 C C . VAL A 1 310 ? -18.250 -8.487 32.353 1.00 32.38 310 VAL A C 1
ATOM 2417 O O . VAL A 1 310 ? -17.247 -8.527 33.058 1.00 32.38 310 VAL A O 1
ATOM 2420 N N . VAL A 1 311 ? -19.317 -9.248 32.616 1.00 29.83 311 VAL A N 1
ATOM 2421 C CA . VAL A 1 311 ? -19.263 -10.385 33.543 1.00 29.83 311 VAL A CA 1
ATOM 2422 C C . VAL A 1 311 ? -18.492 -11.501 32.849 1.00 29.83 311 VAL A C 1
ATOM 2424 O O . VAL A 1 311 ? -19.019 -12.179 31.967 1.00 29.83 311 VAL A O 1
ATOM 2427 N N . LEU A 1 312 ? -17.235 -11.701 33.240 1.00 35.03 312 LEU A N 1
ATOM 2428 C CA . LEU A 1 312 ? -16.434 -12.831 32.780 1.00 35.03 312 LEU A CA 1
ATOM 2429 C C . LEU A 1 312 ? -16.140 -13.754 33.958 1.00 35.03 312 LEU A C 1
ATOM 2431 O O . LEU A 1 312 ? -15.289 -13.489 34.801 1.00 35.03 312 LEU A O 1
ATOM 2435 N N . HIS A 1 313 ? -16.866 -14.869 33.996 1.00 29.23 313 HIS A N 1
ATOM 2436 C CA . HIS A 1 313 ? -16.520 -16.001 34.840 1.00 29.23 313 HIS A CA 1
ATOM 2437 C C . HIS A 1 313 ? -15.280 -16.688 34.271 1.00 29.23 313 HIS A C 1
ATOM 2439 O O . HIS A 1 313 ? -15.342 -17.375 33.253 1.00 29.23 313 HIS A O 1
ATOM 2445 N N . THR A 1 314 ? -14.152 -16.515 34.946 1.00 30.25 314 THR A N 1
ATOM 2446 C CA . THR A 1 314 ? -12.919 -17.256 34.688 1.00 30.25 314 THR A CA 1
ATOM 2447 C C . THR A 1 314 ? -13.059 -18.679 35.240 1.00 30.25 314 THR A C 1
ATOM 2449 O O . THR A 1 314 ? -13.235 -18.834 36.450 1.00 30.25 314 THR A O 1
ATOM 2452 N N . PRO A 1 315 ? -12.917 -19.753 34.439 1.00 29.58 315 PRO A N 1
ATOM 2453 C CA . PRO A 1 315 ? -12.518 -21.039 34.984 1.00 29.58 315 PRO A CA 1
ATOM 2454 C C . PRO A 1 315 ? -11.040 -20.908 35.356 1.00 29.58 315 PRO A C 1
ATOM 2456 O O . PRO A 1 315 ? -10.166 -20.841 34.489 1.00 29.58 315 PRO A O 1
ATOM 2459 N N . THR A 1 316 ? -10.757 -20.829 36.651 1.00 32.25 316 THR A N 1
ATOM 2460 C CA . THR A 1 316 ? -9.405 -20.934 37.198 1.00 32.25 316 THR A CA 1
ATOM 2461 C C . THR A 1 316 ? -8.803 -22.272 36.772 1.00 32.25 316 THR A C 1
ATOM 2463 O O . THR A 1 316 ? -9.127 -23.321 37.324 1.00 32.25 316 THR A O 1
ATOM 2466 N N . LYS A 1 317 ? -7.906 -22.264 35.778 1.00 32.75 317 LYS A N 1
ATOM 2467 C CA . LYS A 1 317 ? -6.949 -23.366 35.635 1.00 32.75 317 LYS A CA 1
ATOM 2468 C C . LYS A 1 317 ? -5.844 -23.199 36.682 1.00 32.75 317 LYS A C 1
ATOM 2470 O O . LYS A 1 317 ? -5.458 -22.064 36.968 1.00 32.75 317 LYS A O 1
ATOM 2475 N N . PRO A 1 318 ? -5.350 -24.300 37.275 1.00 35.66 318 PRO A N 1
ATOM 2476 C CA . PRO A 1 318 ? -4.503 -24.244 38.454 1.00 35.66 318 PRO A CA 1
ATOM 2477 C C . PRO A 1 318 ? -3.162 -23.616 38.100 1.00 35.66 318 PRO A C 1
ATOM 2479 O O . PRO A 1 318 ? -2.492 -24.024 37.151 1.00 35.66 318 PRO A O 1
ATOM 2482 N N . THR A 1 319 ? -2.761 -22.636 38.894 1.00 34.94 319 THR A N 1
ATOM 2483 C CA . THR A 1 319 ? -1.415 -22.086 38.906 1.00 34.94 319 THR A CA 1
ATOM 2484 C C . THR A 1 319 ? -0.428 -23.185 39.291 1.00 34.94 319 THR A C 1
ATOM 2486 O O . THR A 1 319 ? -0.254 -23.501 40.466 1.00 34.94 319 THR A O 1
ATOM 2489 N N . THR A 1 320 ? 0.302 -23.740 38.324 1.00 38.25 320 THR A N 1
ATOM 2490 C CA . THR A 1 320 ? 1.636 -24.262 38.632 1.00 38.25 320 THR A CA 1
ATOM 2491 C C . THR A 1 320 ? 2.503 -23.052 38.953 1.00 38.25 320 THR A C 1
ATOM 2493 O O . THR A 1 320 ? 3.039 -22.398 38.056 1.00 38.25 320 THR A O 1
ATOM 2496 N N . ARG A 1 321 ? 2.557 -22.694 40.242 1.00 38.34 321 ARG A N 1
ATOM 2497 C CA . ARG A 1 321 ? 3.496 -21.704 40.773 1.00 38.34 321 ARG A CA 1
ATOM 2498 C C . ARG A 1 321 ? 4.893 -22.080 40.286 1.00 38.34 321 ARG A C 1
ATOM 2500 O O . ARG A 1 321 ? 5.375 -23.169 40.592 1.00 38.34 321 ARG A O 1
ATOM 2507 N N . LYS A 1 322 ? 5.545 -21.174 39.552 1.00 43.00 322 LYS A N 1
ATOM 2508 C CA . LYS A 1 322 ? 7.006 -21.200 39.462 1.00 43.00 322 LYS A CA 1
ATOM 2509 C C . LYS A 1 322 ? 7.538 -21.141 40.902 1.00 43.00 322 LYS A C 1
ATOM 2511 O O . LYS A 1 322 ? 7.054 -20.289 41.656 1.00 43.00 322 LYS A O 1
ATOM 2516 N N . PRO A 1 323 ? 8.446 -22.042 41.311 1.00 41.44 323 PRO A N 1
ATOM 2517 C CA . PRO A 1 323 ? 9.056 -21.960 42.629 1.00 41.44 323 PRO A CA 1
ATOM 2518 C C . PRO A 1 323 ? 9.739 -20.597 42.765 1.00 41.44 323 PRO A C 1
ATOM 2520 O O . PRO A 1 323 ? 10.291 -20.070 41.797 1.00 41.44 323 PRO A O 1
ATOM 2523 N N . SER A 1 324 ? 9.629 -19.980 43.941 1.00 48.97 324 SER A N 1
ATOM 2524 C CA . SER A 1 324 ? 10.302 -18.707 44.187 1.00 48.97 324 SER A CA 1
ATOM 2525 C C . SER A 1 324 ? 11.814 -18.902 44.079 1.00 48.97 324 SER A C 1
ATOM 2527 O O . SER A 1 324 ? 12.329 -19.980 44.374 1.00 48.97 324 SER A O 1
ATOM 2529 N N . LEU A 1 325 ? 12.540 -17.840 43.725 1.00 46.47 325 LEU A N 1
ATOM 2530 C CA . LEU A 1 325 ? 14.010 -17.816 43.719 1.00 46.47 325 LEU A CA 1
ATOM 2531 C C . LEU A 1 325 ? 14.608 -18.323 45.050 1.00 46.47 325 LEU A C 1
ATOM 2533 O O . LEU A 1 325 ? 15.693 -18.892 45.086 1.00 46.47 325 LEU A O 1
ATOM 2537 N N . THR A 1 326 ? 13.857 -18.184 46.146 1.00 51.78 326 THR A N 1
ATOM 2538 C CA . THR A 1 326 ? 14.180 -18.714 47.476 1.00 51.78 326 THR A CA 1
ATOM 2539 C C . THR A 1 326 ? 14.180 -20.250 47.537 1.00 51.78 326 THR A C 1
ATOM 2541 O O . THR A 1 326 ? 15.015 -20.823 48.228 1.00 51.78 326 THR A O 1
ATOM 2544 N N . GLN A 1 327 ? 13.288 -20.927 46.803 1.00 49.97 327 GLN A N 1
ATOM 2545 C CA . GLN A 1 327 ? 13.234 -22.395 46.707 1.00 49.97 327 GLN A CA 1
ATOM 2546 C C . GLN A 1 327 ? 14.307 -22.969 45.766 1.00 49.97 327 GLN A C 1
ATOM 2548 O O . GLN A 1 327 ? 14.771 -24.085 45.989 1.00 49.97 327 GLN A O 1
ATOM 2553 N N . GLU A 1 328 ? 14.732 -22.225 44.739 1.00 53.09 328 GLU A N 1
ATOM 2554 C CA . GLU A 1 328 ? 15.879 -22.612 43.899 1.00 53.09 328 GLU A CA 1
ATOM 2555 C C . GLU A 1 328 ? 17.215 -22.436 44.639 1.00 53.09 328 GLU A C 1
ATOM 2557 O O . GLU A 1 328 ? 18.077 -23.310 44.554 1.00 53.09 328 GLU A O 1
ATOM 2562 N N . LEU A 1 329 ? 17.361 -21.382 45.452 1.00 51.12 329 LEU A N 1
ATOM 2563 C CA . LEU A 1 329 ? 18.541 -21.179 46.303 1.00 51.12 329 LEU A CA 1
ATOM 2564 C C . LEU A 1 329 ? 18.671 -22.242 47.405 1.00 51.12 329 LEU A C 1
ATOM 2566 O O . LEU A 1 329 ? 19.773 -22.724 47.651 1.00 51.12 329 LEU A O 1
ATOM 2570 N N . GLN A 1 330 ? 17.567 -22.683 48.019 1.00 53.69 330 GLN A N 1
ATOM 2571 C CA . GLN A 1 330 ? 17.602 -23.779 49.001 1.00 53.69 330 GLN A CA 1
ATOM 2572 C C . GLN A 1 330 ? 18.003 -25.128 48.383 1.00 53.69 330 GLN A C 1
ATOM 2574 O O . GLN A 1 330 ? 18.659 -25.926 49.046 1.00 53.69 330 GLN A O 1
ATOM 2579 N N . LYS A 1 331 ? 17.674 -25.375 47.106 1.00 54.28 331 LYS A N 1
ATOM 2580 C CA . LYS A 1 331 ? 18.128 -26.578 46.389 1.00 54.28 331 LYS A CA 1
ATOM 2581 C C . LYS A 1 331 ? 19.616 -26.549 46.044 1.00 54.28 331 LYS A C 1
ATOM 2583 O O . LYS A 1 331 ? 20.216 -27.610 45.974 1.00 54.28 331 LYS A O 1
ATOM 2588 N N . LEU A 1 332 ? 20.206 -25.373 45.837 1.00 51.16 332 LEU A N 1
ATOM 2589 C CA . LEU A 1 332 ? 21.644 -25.239 45.576 1.00 51.16 332 LEU A CA 1
ATOM 2590 C C . LEU A 1 332 ? 22.485 -25.399 46.849 1.00 51.16 332 LEU A C 1
ATOM 2592 O O . LEU A 1 332 ? 23.565 -25.974 46.781 1.00 51.16 332 LEU A O 1
ATOM 2596 N N . VAL A 1 333 ? 21.973 -24.963 48.005 1.00 53.25 333 VAL A N 1
ATOM 2597 C CA . VAL A 1 333 ? 22.640 -25.171 49.304 1.00 53.25 333 VAL A CA 1
ATOM 2598 C C . VAL A 1 333 ? 22.560 -26.640 49.744 1.00 53.25 333 VAL A C 1
ATOM 2600 O O . VAL A 1 333 ? 23.545 -27.179 50.226 1.00 53.25 333 VAL A O 1
ATOM 2603 N N . ALA A 1 334 ? 21.444 -27.331 49.485 1.00 52.44 334 ALA A N 1
ATOM 2604 C CA . ALA A 1 334 ? 21.292 -28.753 49.821 1.00 52.44 334 ALA A CA 1
ATOM 2605 C C . ALA A 1 334 ? 22.168 -29.711 48.983 1.00 52.44 334 ALA A C 1
ATOM 2607 O O . ALA A 1 334 ? 22.278 -30.879 49.327 1.00 52.44 334 ALA A O 1
ATOM 2608 N N . VAL A 1 335 ? 22.782 -29.243 47.889 1.00 53.16 335 VAL A N 1
ATOM 2609 C CA . VAL A 1 335 ? 23.692 -30.053 47.051 1.00 53.16 335 VAL A CA 1
ATOM 2610 C C . VAL A 1 335 ? 25.155 -29.926 47.507 1.00 53.16 335 VAL A C 1
ATOM 2612 O O . VAL A 1 335 ? 25.989 -30.713 47.075 1.00 53.16 335 VAL A O 1
ATOM 2615 N N . GLN A 1 336 ? 25.480 -28.979 48.397 1.00 46.16 336 GLN A N 1
ATOM 2616 C CA . GLN A 1 336 ? 26.837 -28.809 48.941 1.00 46.16 336 GLN A CA 1
ATOM 2617 C C . GLN A 1 336 ? 27.100 -29.557 50.258 1.00 46.16 336 GLN A C 1
ATOM 2619 O O . GLN A 1 336 ? 28.264 -29.690 50.617 1.00 46.16 336 GLN A O 1
ATOM 2624 N N . ASP A 1 337 ? 26.071 -30.080 50.932 1.00 47.06 337 ASP A N 1
ATOM 2625 C CA . ASP A 1 337 ? 26.220 -30.868 52.174 1.00 47.06 337 ASP A CA 1
ATOM 2626 C C . ASP A 1 337 ? 26.287 -32.396 51.940 1.00 47.06 337 ASP A C 1
ATOM 2628 O O . ASP A 1 337 ? 26.485 -33.146 52.888 1.00 47.06 337 ASP A O 1
ATOM 2632 N N . ASP A 1 338 ? 26.171 -32.866 50.690 1.00 47.78 338 ASP A N 1
ATOM 2633 C CA . ASP A 1 338 ? 26.270 -34.295 50.316 1.00 47.78 338 ASP A CA 1
ATOM 2634 C C . ASP A 1 338 ? 27.586 -34.634 49.576 1.00 47.78 338 ASP A C 1
ATOM 2636 O O . ASP A 1 338 ? 27.693 -35.650 48.884 1.00 47.78 338 ASP A O 1
ATOM 2640 N N . SER A 1 339 ? 28.610 -33.787 49.708 1.00 48.47 339 SER A N 1
ATOM 2641 C CA . SER A 1 339 ? 29.963 -34.064 49.209 1.00 48.47 339 SER A CA 1
ATOM 2642 C C . SER A 1 339 ? 31.009 -33.910 50.314 1.00 48.47 339 SER A C 1
ATOM 2644 O O . SER A 1 339 ? 31.792 -32.959 50.292 1.00 48.47 339 SER A O 1
ATOM 2646 N N . ASP A 1 340 ? 30.987 -34.853 51.257 1.00 43.59 340 ASP A N 1
ATOM 2647 C CA . ASP A 1 340 ? 32.180 -35.312 51.986 1.00 43.59 340 ASP A CA 1
ATOM 2648 C C . ASP A 1 340 ? 32.878 -36.432 51.194 1.00 43.59 340 ASP A C 1
ATOM 2650 O O . ASP A 1 340 ? 32.174 -37.367 50.731 1.00 43.59 340 ASP A O 1
#

Secondary structure (DSSP, 8-state):
-----------TT-EEETT-HHHHHHH-HHHHHHHHHHH--GGGG---HHHHHHHHHHHHHHHTT--HHHHHHHHHHHHHH-GGGHHHHHHHTTS-TT--SS--HHHHHHHHHHHHHHHS-TT--EEEEEEEEEEHHHHHHHHHHHHHHT---PPEEEEEEEEETTEEEEEEEEE-TTS-HHHHHHHHHHHHHHHHHHHHHHGGGT--PPPEEEEETTEEEEEEEEEETTEEEEEESSS-EE--SSTTHHHHHHHHTHHHHHHHHHHHHHHHHHHHHHHHHHHHHHHHHHHHHHHT--SPPP-----TT-----------PPPPHHHHHHHHHTTTSS--

Organism: NCBI:txid1440133